Protein AF-A0A1I7FKK7-F1 (afdb_monomer_lite)

Foldseek 3Di:
DDDLFLQVVLVVCLVLLADDPPDALLRNLLSLLLNCCVVPLPPDLVVSLVVSLVSSVSGPDDPVRDDSVVCSVVSSVSNVCCNVVVDDSDTHGDQKDFDFPVLLVLLVPDDDLLLSLLLLLLQLQLCRPPVPFQKHFDDLVQSSQQSVHDDDPVVSVVSVVSCVVVVQWDFDPDPPTTMIGGDGDPVGHTDDMDRDSRHSNVVVVVVCVVVDDPPDD

Sequence (217 aa):
MIIADEKKYVEDILREGSKPSNMSVKGLIRYIARYYYEKFKDEDLNTYIRYVLDVIGMMNMSLLEYQEYRFADFTRQYCKRLRDGSFPHELREVSEISFTEEELKIINSAVYRKERKVLFALYALAKIYSPTLGWINCSETDIFKYANVHVTYKEKLQILHALYNDGLIEINHMIDKSGYRVNLVPDSPVAYVTKDLNDFGKQYLSMTSKESEPVHL

Secondary structure (DSSP, 8-state):
---SBHHHHHHHHHHHTB--TT--HHHHHHHHHHHHHHHHTTS-HHHHHHHHHHHHHTSB--TTT--HHHHHHHHHHHHHHHHTTSS--PPPB---EEEEHHHHHHHHHSSSHHHHHHHHHHHHHHHHH-TTT-EE-S-HHHHHHHTT----HHHHHHHHHHHHHTTS-EEE--TT--EEE----TTSPEEEEE---S-HHHHHHHHHTTS------

Radius of gyration: 20.51 Å; chains: 1; bounding box: 50×34×54 Å

pLDDT: mean 86.77, std 12.67, range [31.86, 97.06]

Structure (mmCIF, N/CA/C/O backbone):
data_AF-A0A1I7FKK7-F1
#
_entry.id   AF-A0A1I7FKK7-F1
#
loop_
_atom_site.group_PDB
_atom_site.id
_atom_site.type_symbol
_atom_site.label_atom_id
_atom_site.label_alt_id
_atom_site.label_comp_id
_atom_site.label_asym_id
_atom_site.label_entity_id
_atom_site.label_seq_id
_atom_site.pdbx_PDB_ins_code
_atom_site.Cartn_x
_atom_site.Cartn_y
_atom_site.Cartn_z
_atom_site.occupancy
_atom_site.B_iso_or_equiv
_atom_site.auth_seq_id
_atom_site.auth_comp_id
_atom_site.auth_asym_id
_atom_site.auth_atom_id
_atom_site.pdbx_PDB_model_num
ATOM 1 N N . MET A 1 1 ? 1.910 6.479 -0.217 1.00 63.44 1 MET A N 1
ATOM 2 C CA . MET A 1 1 ? 0.770 6.285 -1.148 1.00 63.44 1 MET A CA 1
ATOM 3 C C . MET A 1 1 ? 0.372 4.832 -1.119 1.00 63.44 1 MET A C 1
ATOM 5 O O . MET A 1 1 ? 1.186 3.978 -1.453 1.00 63.44 1 MET A O 1
ATOM 9 N N . ILE A 1 2 ? -0.860 4.585 -0.699 1.00 66.56 2 ILE A N 1
ATOM 10 C CA . ILE A 1 2 ? -1.470 3.264 -0.656 1.00 66.56 2 ILE A CA 1
ATOM 11 C C . ILE A 1 2 ? -2.354 3.111 -1.895 1.00 66.56 2 ILE A C 1
ATOM 13 O O . ILE A 1 2 ? -3.019 4.058 -2.309 1.00 66.56 2 ILE A O 1
ATOM 17 N N . ILE A 1 3 ? -2.307 1.937 -2.515 1.00 76.31 3 ILE A N 1
ATOM 18 C CA . ILE A 1 3 ? -3.071 1.603 -3.716 1.00 76.31 3 ILE A CA 1
ATOM 19 C C . ILE A 1 3 ? -3.669 0.225 -3.468 1.00 76.31 3 ILE A C 1
ATOM 21 O O . ILE A 1 3 ? -2.938 -0.750 -3.275 1.00 76.31 3 ILE A O 1
ATOM 25 N N . ALA A 1 4 ? -4.993 0.175 -3.365 1.00 76.31 4 ALA A N 1
ATOM 26 C CA . ALA A 1 4 ? -5.703 -1.065 -3.085 1.00 76.31 4 ALA A CA 1
ATOM 27 C C . ALA A 1 4 ? -5.856 -1.922 -4.351 1.00 76.31 4 ALA A C 1
ATOM 29 O O . ALA A 1 4 ? -5.575 -3.117 -4.316 1.00 76.31 4 ALA A O 1
ATOM 30 N N . ASP A 1 5 ? -6.197 -1.285 -5.470 1.00 84.00 5 ASP A N 1
ATOM 31 C CA . ASP A 1 5 ? -6.231 -1.891 -6.799 1.00 84.00 5 ASP A CA 1
ATOM 32 C C . ASP A 1 5 ? -5.102 -1.300 -7.653 1.00 84.00 5 ASP A C 1
ATOM 34 O O . ASP A 1 5 ? -5.226 -0.222 -8.240 1.00 84.00 5 ASP A O 1
ATOM 38 N N . GLU A 1 6 ? -3.948 -1.967 -7.642 1.00 87.75 6 GLU A N 1
ATOM 39 C CA . GLU A 1 6 ? -2.766 -1.538 -8.388 1.00 87.75 6 GLU A CA 1
ATOM 40 C C . GLU A 1 6 ? -2.987 -1.634 -9.899 1.00 87.75 6 GLU A C 1
ATOM 42 O O . GLU A 1 6 ? -2.439 -0.822 -10.642 1.00 87.75 6 GLU A O 1
ATOM 47 N N . LYS A 1 7 ? -3.790 -2.594 -10.366 1.00 89.12 7 LYS A N 1
ATOM 48 C CA . LYS A 1 7 ? -4.048 -2.785 -11.793 1.00 89.12 7 LYS A CA 1
ATOM 49 C C . LYS A 1 7 ? -4.928 -1.684 -12.349 1.00 89.12 7 LYS A C 1
ATOM 51 O O . LYS A 1 7 ? -4.512 -1.012 -13.290 1.00 89.12 7 LYS A O 1
ATOM 56 N N . LYS A 1 8 ? -6.075 -1.431 -11.718 1.00 88.19 8 LYS A N 1
ATOM 57 C CA . LYS A 1 8 ? -6.955 -0.324 -12.099 1.00 88.19 8 LYS A CA 1
ATOM 58 C C . LYS A 1 8 ? -6.218 1.010 -12.048 1.00 88.19 8 LYS A C 1
ATOM 60 O O . LYS A 1 8 ? -6.354 1.835 -12.943 1.00 88.19 8 LYS A O 1
ATOM 65 N N . TYR A 1 9 ? -5.377 1.196 -11.033 1.00 89.25 9 TYR A N 1
ATOM 66 C CA . TYR A 1 9 ? -4.550 2.389 -10.925 1.00 89.25 9 TYR A CA 1
ATOM 67 C C . TYR A 1 9 ? -3.595 2.562 -12.120 1.00 89.25 9 TYR A C 1
ATOM 69 O O . TYR A 1 9 ? -3.454 3.668 -12.638 1.00 89.25 9 TYR A O 1
ATOM 77 N N . VAL A 1 10 ? -2.961 1.485 -12.596 1.00 91.56 10 VAL A N 1
ATOM 78 C CA . VAL A 1 10 ? -2.129 1.533 -13.810 1.00 91.56 10 VAL A CA 1
ATOM 79 C C . VAL A 1 10 ? -2.960 1.787 -15.063 1.00 91.56 10 VAL A C 1
ATOM 81 O O . VAL A 1 10 ? -2.546 2.580 -15.906 1.00 91.56 10 VAL A O 1
ATOM 84 N N . GLU A 1 11 ? -4.127 1.160 -15.190 1.00 92.38 11 GLU A N 1
ATOM 85 C CA . GLU A 1 11 ? -5.043 1.388 -16.311 1.00 92.38 11 GLU A CA 1
ATOM 86 C C . GLU A 1 11 ? -5.489 2.852 -16.398 1.00 92.38 11 GLU A C 1
ATOM 88 O O . GLU A 1 11 ? -5.528 3.418 -17.491 1.00 92.38 11 GLU A O 1
ATOM 93 N N . ASP A 1 12 ? -5.782 3.482 -15.259 1.00 90.94 12 ASP A N 1
ATOM 94 C CA . ASP A 1 12 ? -6.144 4.896 -15.194 1.00 90.94 12 ASP A CA 1
ATOM 95 C C . ASP A 1 12 ? -4.955 5.792 -15.594 1.00 90.94 12 ASP A C 1
ATOM 97 O O . ASP A 1 12 ? -5.130 6.680 -16.426 1.00 90.94 12 ASP A O 1
ATOM 101 N N . ILE A 1 13 ? -3.727 5.500 -15.133 1.00 92.06 13 ILE A N 1
ATOM 102 C CA . ILE A 1 13 ? -2.510 6.213 -15.579 1.00 92.06 13 ILE A CA 1
ATOM 103 C C . ILE A 1 13 ? -2.321 6.105 -17.095 1.00 92.06 13 ILE A C 1
ATOM 105 O O . ILE A 1 13 ? -2.042 7.100 -17.765 1.00 92.06 13 ILE A O 1
ATOM 109 N N . LEU A 1 14 ? -2.442 4.893 -17.641 1.00 92.75 14 LEU A N 1
ATOM 110 C CA . LEU A 1 14 ? -2.280 4.639 -19.072 1.00 92.75 14 LEU A CA 1
ATOM 111 C C . LEU A 1 14 ? -3.348 5.370 -19.896 1.00 92.75 14 LEU A C 1
ATOM 113 O O . LEU A 1 14 ? -3.050 5.838 -20.993 1.00 92.75 14 LEU A O 1
ATOM 117 N N . ARG A 1 15 ? -4.570 5.494 -19.365 1.00 92.19 15 ARG A N 1
ATOM 118 C CA . ARG A 1 15 ? -5.681 6.214 -20.001 1.00 92.19 15 ARG A CA 1
ATOM 119 C C . ARG A 1 15 ? -5.490 7.727 -19.964 1.00 92.19 15 ARG A C 1
ATOM 121 O O . ARG A 1 15 ? -5.748 8.393 -20.961 1.00 92.19 15 ARG A O 1
ATOM 128 N N . GLU A 1 16 ? -5.059 8.266 -18.827 1.00 91.56 16 GLU A N 1
ATOM 129 C CA . GLU A 1 16 ? -4.754 9.692 -18.667 1.00 91.56 16 GLU A CA 1
ATOM 130 C C . GLU A 1 16 ? -3.501 10.101 -19.450 1.00 91.56 16 GLU A C 1
ATOM 132 O O . GLU A 1 16 ? -3.347 11.265 -19.819 1.00 91.56 16 GLU A O 1
ATOM 137 N N . GLY A 1 17 ? -2.592 9.151 -19.687 1.00 90.12 17 GLY A N 1
ATOM 138 C CA . GLY A 1 17 ? -1.336 9.383 -20.389 1.00 90.12 17 GLY A CA 1
ATOM 139 C C . GLY A 1 17 ? -0.398 10.325 -19.635 1.00 90.12 17 GLY A C 1
ATOM 140 O O . GLY A 1 17 ? 0.458 10.951 -20.254 1.00 90.12 17 GLY A O 1
ATOM 141 N N . SER A 1 18 ? -0.553 10.468 -18.315 1.00 88.50 18 SER A N 1
ATOM 142 C CA . SER A 1 18 ? 0.221 11.409 -17.500 1.00 88.50 18 SER A CA 1
ATOM 143 C C . SER A 1 18 ? 0.738 10.761 -16.216 1.00 88.50 18 SER A C 1
ATOM 145 O O . SER A 1 18 ? 0.108 9.867 -15.651 1.00 88.50 18 SER A O 1
ATOM 147 N N . LYS A 1 19 ? 1.912 11.197 -15.741 1.00 89.38 19 LYS A N 1
ATOM 148 C CA . LYS A 1 19 ? 2.477 10.692 -14.483 1.00 89.38 19 LYS A CA 1
ATOM 149 C C . LYS A 1 19 ? 1.745 11.323 -13.289 1.00 89.38 19 LYS A C 1
ATOM 151 O O . LYS A 1 19 ? 1.764 12.549 -13.162 1.00 89.38 19 LYS A O 1
ATOM 156 N N . PRO A 1 20 ? 1.263 10.532 -12.314 1.00 87.50 20 PRO A N 1
ATOM 157 C CA . PRO A 1 20 ? 0.709 11.071 -11.076 1.00 87.50 20 PRO A CA 1
ATOM 158 C C . PRO A 1 20 ? 1.711 11.968 -10.333 1.00 87.50 20 PRO A C 1
ATOM 160 O O . PRO A 1 20 ? 2.899 11.646 -10.205 1.00 87.50 20 PRO A O 1
ATOM 163 N N . SER A 1 21 ? 1.244 13.102 -9.808 1.00 82.56 21 SER A N 1
ATOM 164 C CA . SER A 1 21 ? 2.094 14.099 -9.131 1.00 82.56 21 SER A CA 1
ATOM 165 C C . SER A 1 21 ? 2.775 13.552 -7.872 1.00 82.56 21 SER A C 1
ATOM 167 O O . SER A 1 21 ? 3.919 13.886 -7.575 1.00 82.56 21 SER A O 1
ATOM 169 N N . ASN A 1 22 ? 2.103 12.644 -7.169 1.00 80.44 22 ASN A N 1
ATOM 170 C CA . ASN A 1 22 ? 2.575 11.981 -5.955 1.00 80.44 22 ASN A CA 1
ATOM 171 C C . ASN A 1 22 ? 3.414 10.712 -6.217 1.00 80.44 22 ASN A C 1
ATOM 173 O O . ASN A 1 22 ? 3.759 10.001 -5.270 1.00 80.44 22 ASN A O 1
ATOM 177 N N . MET A 1 23 ? 3.749 10.417 -7.478 1.00 86.69 23 MET A N 1
ATOM 178 C CA . MET A 1 23 ? 4.531 9.250 -7.877 1.00 86.69 23 MET A CA 1
ATOM 179 C C . MET A 1 23 ? 5.895 9.644 -8.458 1.00 86.69 23 MET A C 1
ATOM 181 O O . MET A 1 23 ? 6.017 10.527 -9.311 1.00 86.69 23 MET A O 1
ATOM 185 N N . SER A 1 24 ? 6.938 8.929 -8.024 1.00 90.25 24 SER A N 1
ATOM 186 C CA . SER A 1 24 ? 8.263 9.004 -8.649 1.00 90.25 24 SER A CA 1
ATOM 187 C C . SER A 1 24 ? 8.298 8.231 -9.968 1.00 90.25 24 SER A C 1
ATOM 189 O O . SER A 1 24 ? 7.647 7.196 -10.093 1.00 90.25 24 SER A O 1
ATOM 191 N N . VAL A 1 25 ? 9.145 8.652 -10.909 1.00 91.81 25 VAL A N 1
ATOM 192 C CA . VAL A 1 25 ? 9.362 7.935 -12.181 1.00 91.81 25 VAL A CA 1
ATOM 193 C C . VAL A 1 25 ? 9.777 6.478 -11.951 1.00 91.81 25 VAL A C 1
ATOM 195 O O . VAL A 1 25 ? 9.274 5.577 -12.609 1.00 91.81 25 VAL A O 1
ATOM 198 N N . LYS A 1 26 ? 10.634 6.206 -10.956 1.00 93.88 26 LYS A N 1
ATOM 199 C CA . LYS A 1 26 ? 10.989 4.824 -10.587 1.00 93.88 26 LYS A CA 1
ATOM 200 C C . LYS A 1 26 ? 9.774 4.029 -10.113 1.00 93.88 26 LYS A C 1
ATOM 202 O O . LYS A 1 26 ? 9.671 2.855 -10.433 1.00 93.88 26 LYS A O 1
ATOM 207 N N . GLY A 1 27 ? 8.874 4.644 -9.343 1.00 92.25 27 GLY A N 1
ATOM 208 C CA . GLY A 1 27 ? 7.610 4.023 -8.943 1.00 92.25 27 GLY A CA 1
ATOM 209 C C . GLY A 1 27 ? 6.745 3.682 -10.152 1.00 92.25 27 GLY A C 1
ATOM 210 O O . GLY A 1 27 ? 6.314 2.542 -10.276 1.00 92.25 27 GLY A O 1
ATOM 211 N N . LEU A 1 28 ? 6.587 4.636 -11.069 1.00 93.56 28 LEU A N 1
ATOM 212 C CA . LEU A 1 28 ? 5.842 4.455 -12.312 1.00 93.56 28 LEU A CA 1
ATOM 213 C C . LEU A 1 28 ? 6.408 3.298 -13.148 1.00 93.56 28 LEU A C 1
ATOM 215 O O . LEU A 1 28 ? 5.664 2.395 -13.514 1.00 93.56 28 LEU A O 1
ATOM 219 N N . ILE A 1 29 ? 7.729 3.259 -13.354 1.00 95.75 29 ILE A N 1
ATOM 220 C CA . ILE A 1 29 ? 8.408 2.161 -14.062 1.00 95.75 29 ILE A CA 1
ATOM 221 C C . ILE A 1 29 ? 8.084 0.808 -13.426 1.00 95.75 29 ILE A C 1
ATOM 223 O O . ILE A 1 29 ? 7.806 -0.144 -14.147 1.00 95.75 29 ILE A O 1
ATOM 227 N N . ARG A 1 30 ? 8.091 0.704 -12.089 1.00 95.56 30 ARG A N 1
ATOM 228 C CA . ARG A 1 30 ? 7.780 -0.564 -11.408 1.00 95.56 30 ARG A CA 1
ATOM 229 C C . ARG A 1 30 ? 6.367 -1.046 -11.714 1.00 95.56 30 ARG A C 1
ATOM 231 O O . ARG A 1 30 ? 6.183 -2.227 -11.987 1.00 95.56 30 ARG A O 1
ATOM 238 N N . TYR A 1 31 ? 5.393 -0.143 -11.671 1.00 95.00 31 TYR A N 1
ATOM 239 C CA . TYR A 1 31 ? 3.999 -0.468 -11.952 1.00 95.00 31 TYR A CA 1
ATOM 240 C C . TYR A 1 31 ? 3.772 -0.843 -13.419 1.00 95.00 31 TYR A C 1
ATOM 242 O O . TYR A 1 31 ? 3.161 -1.872 -13.691 1.00 95.00 31 TYR A O 1
ATOM 250 N N . ILE A 1 32 ? 4.322 -0.064 -14.354 1.00 96.06 32 ILE A N 1
ATOM 251 C CA . ILE A 1 32 ? 4.196 -0.322 -15.795 1.00 96.06 32 ILE A CA 1
ATOM 252 C C . ILE A 1 32 ? 4.893 -1.629 -16.187 1.00 96.06 32 ILE A C 1
ATOM 254 O O . ILE A 1 32 ? 4.329 -2.416 -16.943 1.00 96.06 32 ILE A O 1
ATOM 258 N N . ALA A 1 33 ? 6.078 -1.904 -15.635 1.00 97.00 33 ALA A N 1
ATOM 259 C CA . ALA A 1 33 ? 6.772 -3.171 -15.843 1.00 97.00 33 ALA A CA 1
ATOM 260 C C . ALA A 1 33 ? 5.918 -4.355 -15.353 1.00 97.00 33 ALA A C 1
ATOM 262 O O . ALA A 1 33 ? 5.600 -5.247 -16.131 1.00 97.00 33 ALA A O 1
ATOM 263 N N . ARG A 1 34 ? 5.456 -4.330 -14.095 1.00 96.94 34 ARG A N 1
ATOM 264 C CA . ARG A 1 34 ? 4.577 -5.380 -13.540 1.00 96.94 34 ARG A CA 1
ATOM 265 C C . ARG A 1 34 ? 3.318 -5.594 -14.388 1.00 96.94 34 ARG A C 1
ATOM 267 O O . ARG A 1 34 ? 3.005 -6.730 -14.720 1.00 96.94 34 ARG A O 1
ATOM 274 N N . TYR A 1 35 ? 2.659 -4.515 -14.812 1.00 96.50 35 TYR A N 1
ATOM 275 C CA . TYR A 1 35 ? 1.447 -4.578 -15.638 1.00 96.50 35 TYR A CA 1
ATOM 276 C C . TYR A 1 35 ? 1.663 -5.292 -16.977 1.00 96.50 35 TYR A C 1
ATOM 278 O O . TYR A 1 35 ? 0.836 -6.096 -17.398 1.00 96.50 35 TYR A O 1
ATOM 286 N N . TYR A 1 36 ? 2.788 -5.027 -17.642 1.00 96.38 36 TYR A N 1
ATOM 287 C CA . TYR A 1 36 ? 3.102 -5.636 -18.933 1.00 96.38 36 TYR A CA 1
ATOM 288 C C . TYR A 1 36 ? 3.877 -6.953 -18.832 1.00 96.38 36 TYR A C 1
ATOM 290 O O . TYR A 1 36 ? 4.138 -7.566 -19.865 1.00 96.38 36 TYR A O 1
ATOM 298 N N . TYR A 1 37 ? 4.212 -7.422 -17.629 1.00 96.25 37 TYR A N 1
ATOM 299 C CA . TYR A 1 37 ? 4.989 -8.646 -17.446 1.00 96.25 37 TYR A CA 1
ATOM 300 C C . TYR A 1 37 ? 4.349 -9.847 -18.152 1.00 96.25 37 TYR A C 1
ATOM 302 O O . TYR A 1 37 ? 4.998 -10.467 -18.988 1.00 96.25 37 TYR A O 1
ATOM 310 N N . GLU A 1 38 ? 3.064 -10.121 -17.897 1.00 93.56 38 GLU A N 1
ATOM 311 C CA . GLU A 1 38 ? 2.361 -11.277 -18.477 1.00 93.56 38 GLU A CA 1
ATOM 312 C C . GLU A 1 38 ? 2.351 -11.266 -20.007 1.00 93.56 38 GLU A C 1
ATOM 314 O O . GLU A 1 38 ? 2.485 -12.309 -20.640 1.00 93.56 38 GLU A O 1
ATOM 319 N N . LYS A 1 39 ? 2.252 -10.076 -20.610 1.00 94.75 39 LYS A N 1
ATOM 320 C CA . LYS A 1 39 ? 2.262 -9.905 -22.068 1.00 94.75 39 LYS A CA 1
ATOM 321 C C . LYS A 1 39 ? 3.623 -10.235 -22.687 1.00 94.75 39 LYS A C 1
ATOM 323 O O . LYS A 1 39 ? 3.674 -10.643 -23.841 1.00 94.75 39 LYS A O 1
ATOM 328 N N . PHE A 1 40 ? 4.711 -10.021 -21.951 1.00 95.25 40 PHE A N 1
ATOM 329 C CA . PHE A 1 40 ? 6.077 -10.119 -22.468 1.00 95.25 40 PHE A CA 1
ATOM 330 C C . PHE A 1 40 ? 6.920 -11.192 -21.773 1.00 95.25 40 PHE A C 1
ATOM 332 O O . PHE A 1 40 ? 8.133 -11.221 -21.979 1.00 95.25 40 PHE A O 1
ATOM 339 N N . LYS A 1 41 ? 6.345 -12.064 -20.940 1.00 92.00 41 LYS A N 1
ATOM 340 C CA . LYS A 1 41 ? 7.114 -13.079 -20.196 1.00 92.00 41 LYS A CA 1
ATOM 341 C C . LYS A 1 41 ? 7.842 -14.065 -21.117 1.00 92.00 41 LYS A C 1
ATOM 343 O O . LYS A 1 41 ? 8.985 -14.413 -20.829 1.00 92.00 41 LYS A O 1
ATOM 348 N N . ASP A 1 42 ? 7.232 -14.391 -22.257 1.00 92.94 42 ASP A N 1
ATOM 349 C CA . ASP A 1 42 ? 7.745 -15.351 -23.245 1.00 92.94 42 ASP A CA 1
ATOM 350 C C . ASP A 1 42 ? 8.589 -14.699 -24.363 1.00 92.94 42 ASP A C 1
ATOM 352 O O . ASP A 1 42 ? 9.209 -15.390 -25.167 1.00 92.94 42 ASP A O 1
ATOM 356 N N . GLU A 1 43 ? 8.643 -13.365 -24.413 1.00 94.12 43 GLU A N 1
ATOM 357 C CA . GLU A 1 43 ? 9.350 -12.595 -25.451 1.00 94.12 43 GLU A CA 1
ATOM 358 C C . GLU A 1 43 ? 10.858 -12.450 -25.163 1.00 94.12 43 GLU A C 1
ATOM 360 O O . GLU A 1 43 ? 11.360 -12.891 -24.127 1.00 94.12 43 GLU A O 1
ATOM 365 N N . ASP A 1 44 ? 11.620 -11.762 -26.019 1.00 95.62 44 ASP A N 1
ATOM 366 C CA . ASP A 1 44 ? 12.986 -11.336 -25.666 1.00 95.62 44 ASP A CA 1
ATOM 367 C C . ASP A 1 44 ? 12.985 -10.262 -24.555 1.00 95.62 44 ASP A C 1
ATOM 369 O O . ASP A 1 44 ? 12.142 -9.358 -24.525 1.00 95.62 44 ASP A O 1
ATOM 373 N N . LEU A 1 45 ? 13.963 -10.327 -23.643 1.00 95.06 45 LEU A N 1
ATOM 374 C CA . LEU A 1 45 ? 1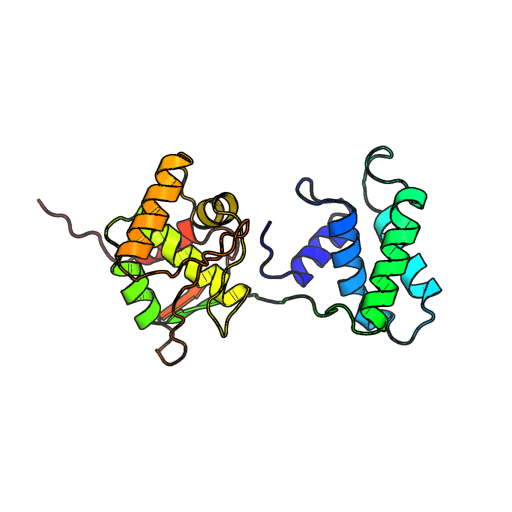4.071 -9.387 -22.522 1.00 95.06 45 LEU A CA 1
ATOM 375 C C . LEU A 1 45 ? 14.289 -7.943 -23.003 1.00 95.06 45 LEU A C 1
ATOM 377 O O . LEU A 1 45 ? 13.761 -7.016 -22.387 1.00 95.06 45 LEU A O 1
ATOM 381 N N . ASN A 1 46 ? 15.031 -7.722 -24.094 1.00 95.94 46 ASN A N 1
ATOM 382 C CA . ASN A 1 46 ? 15.238 -6.367 -24.607 1.00 95.94 46 ASN A CA 1
ATOM 383 C C . ASN A 1 46 ? 13.968 -5.807 -25.245 1.00 95.94 46 ASN A C 1
ATOM 385 O O . ASN A 1 46 ? 13.705 -4.616 -25.092 1.00 95.94 46 ASN A O 1
ATOM 389 N N . THR A 1 47 ? 13.154 -6.649 -25.891 1.00 96.44 47 THR A N 1
ATOM 390 C CA . THR A 1 47 ? 11.826 -6.252 -26.386 1.00 96.44 47 THR A CA 1
ATOM 391 C C . THR A 1 47 ? 10.945 -5.759 -25.241 1.00 96.44 47 THR A C 1
ATOM 393 O O . THR A 1 47 ? 10.367 -4.677 -25.339 1.00 96.44 47 THR A O 1
ATOM 396 N N . TYR A 1 48 ? 10.903 -6.499 -24.130 1.00 97.06 48 TYR A N 1
ATOM 397 C CA . TYR A 1 48 ? 10.161 -6.098 -22.934 1.00 97.06 48 TYR A CA 1
ATOM 398 C C . TYR A 1 48 ? 10.665 -4.766 -22.356 1.00 97.06 48 TYR A C 1
ATOM 400 O O . TYR A 1 48 ? 9.877 -3.848 -22.129 1.00 97.06 48 TYR A O 1
ATOM 408 N N . ILE A 1 49 ? 11.982 -4.627 -22.164 1.00 96.94 49 ILE A N 1
ATOM 409 C CA . ILE A 1 49 ? 12.589 -3.400 -21.623 1.00 96.94 49 ILE A CA 1
ATOM 410 C C . ILE A 1 49 ? 12.283 -2.199 -22.516 1.00 96.94 49 ILE A C 1
ATOM 412 O O . ILE A 1 49 ? 11.888 -1.152 -22.004 1.00 96.94 49 ILE A O 1
ATOM 416 N N . ARG A 1 50 ? 12.456 -2.348 -23.835 1.00 96.88 50 ARG A N 1
ATOM 417 C CA . ARG A 1 50 ? 12.186 -1.278 -24.798 1.00 96.88 50 ARG A CA 1
ATOM 418 C C . ARG A 1 50 ? 10.727 -0.855 -24.732 1.00 96.88 50 ARG A C 1
ATOM 420 O O . ARG A 1 50 ? 10.461 0.328 -24.601 1.00 96.88 50 ARG A O 1
ATOM 427 N N . TYR A 1 51 ? 9.800 -1.812 -24.705 1.00 97.06 51 TYR A N 1
ATOM 428 C CA . TYR A 1 51 ? 8.377 -1.505 -24.606 1.00 97.06 51 TYR A CA 1
ATOM 429 C C . TYR A 1 51 ? 8.034 -0.716 -23.334 1.00 97.06 51 TYR A C 1
ATOM 431 O O . TYR A 1 51 ? 7.283 0.253 -23.390 1.00 97.06 51 TYR A O 1
ATOM 439 N N . VAL A 1 52 ? 8.601 -1.093 -22.182 1.00 96.62 52 VAL A N 1
ATOM 440 C CA . VAL A 1 52 ? 8.394 -0.342 -20.933 1.00 96.62 52 VAL A CA 1
ATOM 441 C C . VAL A 1 52 ? 8.942 1.082 -21.051 1.00 96.62 52 VAL A C 1
ATOM 443 O O . VAL A 1 52 ? 8.267 2.018 -20.630 1.00 96.62 52 VAL A O 1
ATOM 446 N N . LEU A 1 53 ? 10.135 1.268 -21.625 1.00 96.00 53 LEU A N 1
ATOM 447 C CA . LEU A 1 53 ? 10.707 2.601 -21.839 1.00 96.00 53 LEU A CA 1
ATOM 448 C C . LEU A 1 53 ? 9.857 3.441 -22.797 1.00 96.00 53 LEU A C 1
ATOM 450 O O . LEU A 1 53 ? 9.564 4.584 -22.463 1.00 96.00 53 LEU A O 1
ATOM 454 N N . ASP A 1 54 ? 9.397 2.863 -23.908 1.00 9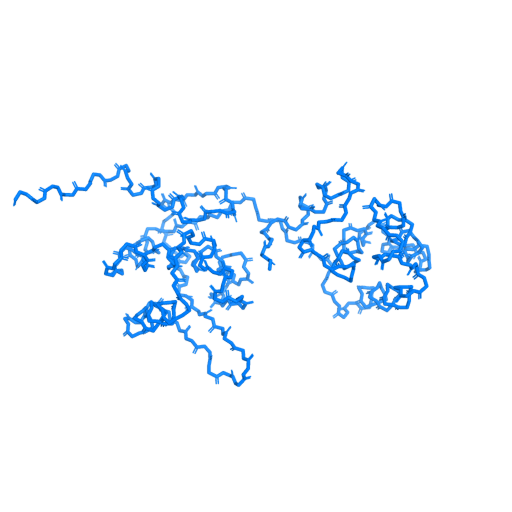5.00 54 ASP A N 1
ATOM 455 C CA . ASP A 1 54 ? 8.549 3.534 -24.897 1.00 95.00 54 ASP A CA 1
ATOM 456 C C . ASP A 1 54 ? 7.242 4.025 -24.258 1.00 95.00 54 ASP A C 1
ATOM 458 O O . ASP A 1 54 ? 6.886 5.196 -24.386 1.00 95.00 54 ASP A O 1
ATOM 462 N N . VAL A 1 55 ? 6.556 3.161 -23.497 1.00 94.50 55 VAL A N 1
ATOM 463 C CA . VAL A 1 55 ? 5.315 3.527 -22.792 1.00 94.50 55 VAL A CA 1
ATOM 464 C C . VAL A 1 55 ? 5.546 4.695 -21.837 1.00 94.50 55 VAL A C 1
ATOM 466 O O . VAL A 1 55 ? 4.739 5.619 -21.797 1.00 94.50 55 VAL A O 1
ATOM 469 N N . ILE A 1 56 ? 6.643 4.677 -21.076 1.00 93.31 56 ILE A N 1
ATOM 470 C CA . ILE A 1 56 ? 6.983 5.762 -20.148 1.00 93.31 56 ILE A CA 1
ATOM 471 C C . ILE A 1 56 ? 7.343 7.040 -20.916 1.00 93.31 56 ILE A C 1
ATOM 473 O O . ILE A 1 56 ? 6.906 8.121 -20.531 1.00 93.31 56 ILE A O 1
ATOM 477 N N . GLY A 1 57 ? 8.113 6.930 -21.999 1.00 91.06 57 GLY A N 1
ATOM 478 C CA . GLY A 1 57 ? 8.546 8.060 -22.820 1.00 91.06 57 GLY A CA 1
ATOM 479 C C . GLY A 1 57 ? 7.404 8.757 -23.560 1.00 91.06 57 GLY A C 1
ATOM 480 O O . GLY A 1 57 ? 7.507 9.945 -23.850 1.00 91.06 57 GLY A O 1
ATOM 481 N N . MET A 1 58 ? 6.302 8.048 -23.817 1.00 91.12 58 MET A N 1
ATOM 482 C CA . MET A 1 58 ? 5.082 8.608 -24.407 1.00 91.12 58 MET A CA 1
ATOM 483 C C . MET A 1 58 ? 4.176 9.323 -23.393 1.00 91.12 58 MET A C 1
ATOM 485 O O . MET A 1 58 ? 3.228 9.992 -23.804 1.00 91.12 58 MET A O 1
ATOM 489 N N . MET A 1 59 ? 4.426 9.198 -22.085 1.00 91.50 59 MET A N 1
ATOM 490 C CA . MET A 1 59 ? 3.616 9.890 -21.081 1.00 91.50 59 MET A CA 1
ATOM 491 C C . MET A 1 59 ? 3.933 11.385 -21.037 1.00 91.50 59 MET A C 1
ATOM 493 O O . MET A 1 59 ? 5.080 11.808 -21.175 1.00 91.50 59 MET A O 1
ATOM 497 N N . ASN A 1 60 ? 2.908 12.187 -20.757 1.00 86.62 60 ASN A N 1
ATOM 498 C CA . ASN A 1 60 ? 3.021 13.625 -20.567 1.00 86.62 60 ASN A CA 1
ATOM 499 C C . ASN A 1 60 ? 3.804 13.936 -19.278 1.00 86.62 60 ASN A C 1
ATOM 501 O O . ASN A 1 60 ? 3.244 13.993 -18.179 1.00 86.62 60 ASN A O 1
ATOM 505 N N . MET A 1 61 ? 5.117 14.090 -19.427 1.00 87.00 61 MET A N 1
ATOM 506 C CA . MET A 1 61 ? 6.072 14.467 -18.389 1.00 87.00 61 MET A CA 1
ATOM 507 C C . MET A 1 61 ? 7.002 15.552 -18.926 1.00 87.00 61 MET A C 1
ATOM 509 O O . MET A 1 61 ? 7.306 15.602 -20.118 1.00 87.00 61 MET A O 1
ATOM 513 N N . SER A 1 62 ? 7.504 16.414 -18.045 1.00 82.38 62 SER A N 1
ATOM 514 C CA . SER A 1 62 ? 8.513 17.394 -18.447 1.00 82.38 62 SER A CA 1
ATOM 515 C C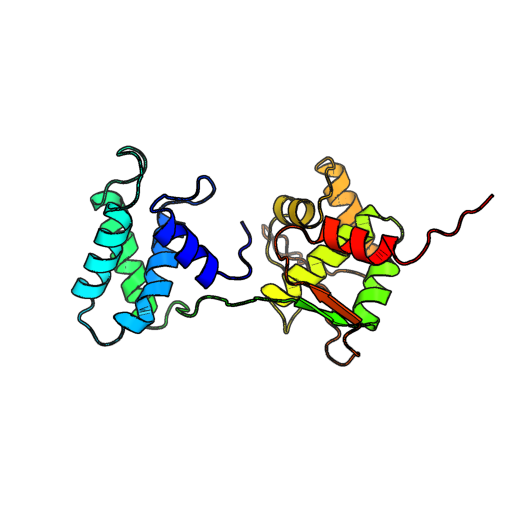 . SER A 1 62 ? 9.875 16.732 -18.713 1.00 82.38 62 SER A C 1
ATOM 517 O O . SER A 1 62 ? 10.238 15.734 -18.089 1.00 82.38 62 SER A O 1
ATOM 519 N N . LEU A 1 63 ? 10.695 17.347 -19.574 1.00 74.56 63 LEU A N 1
ATOM 520 C CA . LEU A 1 63 ? 12.084 16.917 -19.833 1.00 74.56 63 LEU A CA 1
ATOM 521 C C . LEU A 1 63 ? 12.981 16.940 -18.579 1.00 74.56 63 LEU A C 1
ATOM 523 O O . LEU A 1 63 ? 14.036 16.304 -18.545 1.00 74.56 63 LEU A O 1
ATOM 527 N N . LEU A 1 64 ? 12.599 17.708 -17.554 1.00 79.38 64 LEU A N 1
ATOM 528 C CA . LEU A 1 64 ? 13.280 17.719 -16.258 1.00 79.38 64 LEU A CA 1
ATOM 529 C C . LEU A 1 64 ? 12.919 16.486 -15.422 1.00 79.38 64 LEU A C 1
ATOM 531 O O . LEU A 1 64 ? 13.759 15.986 -14.673 1.00 79.38 64 LEU A O 1
ATOM 535 N N . GLU A 1 65 ? 11.690 15.992 -15.556 1.00 82.00 65 GLU A N 1
ATOM 536 C CA . GLU A 1 65 ? 11.201 14.816 -14.840 1.00 82.00 65 GLU A CA 1
ATOM 537 C C . GLU A 1 65 ? 11.678 13.512 -15.476 1.00 82.00 65 GLU A C 1
ATOM 539 O O . GLU A 1 65 ? 12.072 12.595 -14.750 1.00 82.00 65 GLU A O 1
ATOM 544 N N . TYR A 1 66 ? 11.670 13.422 -16.810 1.00 89.31 66 TYR A N 1
ATOM 545 C CA . TYR A 1 66 ? 12.023 12.199 -17.522 1.00 89.31 66 TYR A CA 1
ATOM 546 C C . TYR A 1 66 ? 13.092 12.417 -18.591 1.00 89.31 66 TYR A C 1
ATOM 548 O O . TYR A 1 66 ? 12.958 13.231 -19.499 1.00 89.31 66 TYR A O 1
ATOM 556 N N . GLN A 1 67 ? 14.156 11.624 -18.479 1.00 89.19 67 GLN A N 1
ATOM 557 C CA . GLN A 1 67 ? 15.202 11.475 -19.483 1.00 89.19 67 GLN A CA 1
ATOM 558 C C . GLN A 1 67 ? 15.541 9.990 -19.530 1.00 89.19 67 GLN A C 1
ATOM 560 O O . GLN A 1 67 ? 16.027 9.448 -18.534 1.00 89.19 67 GLN A O 1
ATOM 565 N N . GLU A 1 68 ? 15.263 9.331 -20.655 1.00 90.38 68 GLU A N 1
ATOM 566 C CA . GLU A 1 68 ? 15.336 7.870 -20.780 1.00 90.38 68 GLU A CA 1
ATOM 567 C C . GLU A 1 68 ? 16.668 7.308 -20.271 1.00 90.38 68 GLU A C 1
ATOM 569 O O . GLU A 1 68 ? 16.681 6.403 -19.435 1.00 90.38 68 GLU A O 1
ATOM 574 N N . TYR A 1 69 ? 17.790 7.919 -20.668 1.00 90.38 69 TYR A N 1
ATOM 575 C CA . TYR A 1 69 ? 19.132 7.477 -20.281 1.00 90.38 69 TYR A CA 1
ATOM 576 C C . TYR A 1 69 ? 19.336 7.392 -18.756 1.00 90.38 69 TYR A C 1
ATOM 578 O O . TYR A 1 69 ? 20.091 6.544 -18.287 1.00 90.38 69 TYR A O 1
ATOM 586 N N . ARG A 1 70 ? 18.651 8.228 -17.958 1.00 91.88 70 ARG A N 1
ATOM 587 C CA . ARG A 1 70 ? 18.744 8.201 -16.485 1.00 91.88 70 ARG A CA 1
ATOM 588 C C . ARG A 1 70 ? 18.037 6.997 -15.872 1.00 91.88 70 ARG A C 1
ATOM 590 O O . ARG A 1 70 ? 18.353 6.601 -14.750 1.00 91.88 70 ARG A O 1
ATOM 597 N N . PHE A 1 71 ? 17.047 6.452 -16.572 1.00 94.31 71 PHE A N 1
ATOM 598 C CA . PHE A 1 71 ? 16.170 5.397 -16.073 1.00 94.31 71 PHE A CA 1
ATOM 599 C C . PHE A 1 71 ? 16.315 4.075 -16.832 1.00 94.31 71 PHE A C 1
ATOM 601 O O . PHE A 1 71 ? 15.792 3.064 -16.361 1.00 94.31 71 PHE A O 1
ATOM 608 N N . ALA A 1 72 ? 17.049 4.047 -17.945 1.00 94.06 72 ALA A N 1
ATOM 609 C CA . ALA A 1 72 ? 17.282 2.859 -18.762 1.00 94.06 72 ALA A CA 1
ATOM 610 C C . ALA A 1 72 ? 17.879 1.702 -17.945 1.00 94.06 72 ALA A C 1
ATOM 612 O O . ALA A 1 72 ? 17.313 0.609 -17.914 1.00 94.06 72 ALA A O 1
ATOM 613 N N . ASP A 1 73 ? 18.958 1.952 -17.195 1.00 95.88 73 ASP A N 1
ATOM 614 C CA . ASP A 1 73 ? 19.602 0.914 -16.379 1.00 95.88 73 ASP A CA 1
ATOM 615 C C . ASP A 1 73 ? 18.714 0.426 -15.234 1.00 95.88 73 ASP A C 1
ATOM 617 O O . ASP A 1 73 ? 18.676 -0.771 -14.940 1.00 95.88 73 ASP A O 1
ATOM 621 N N . PHE A 1 74 ? 17.963 1.334 -14.604 1.00 96.56 74 PHE A N 1
ATOM 622 C CA . PHE A 1 74 ? 16.998 0.963 -13.571 1.00 96.56 74 PHE A CA 1
ATOM 623 C C . PHE A 1 74 ? 15.892 0.071 -14.148 1.00 96.56 74 PHE A C 1
ATOM 625 O O . PHE A 1 74 ? 15.571 -0.963 -13.564 1.00 96.56 74 PHE A O 1
ATOM 632 N N . THR A 1 75 ? 15.348 0.442 -15.309 1.00 96.75 75 THR A N 1
ATOM 633 C CA . THR A 1 75 ? 14.294 -0.308 -16.005 1.00 96.75 75 THR A CA 1
ATOM 634 C C . THR A 1 75 ? 14.791 -1.691 -16.405 1.00 96.75 75 THR A C 1
ATOM 636 O O . THR A 1 75 ? 14.138 -2.684 -16.092 1.00 96.75 75 THR A O 1
ATOM 639 N N . ARG A 1 76 ? 15.992 -1.778 -16.994 1.00 96.94 76 ARG A N 1
ATOM 640 C CA . ARG A 1 76 ? 16.650 -3.045 -17.346 1.00 96.94 76 ARG A CA 1
ATOM 641 C C . ARG A 1 76 ? 16.805 -3.957 -16.134 1.00 96.94 76 ARG A C 1
ATOM 643 O O . ARG A 1 76 ? 16.402 -5.117 -16.185 1.00 96.94 76 ARG A O 1
ATOM 650 N N . GLN A 1 77 ? 17.373 -3.441 -15.043 1.00 96.94 77 GLN A N 1
ATOM 651 C CA . GLN A 1 77 ? 17.577 -4.222 -13.822 1.00 96.94 77 GLN A CA 1
ATOM 652 C C . GLN A 1 77 ? 16.252 -4.687 -13.217 1.00 96.94 77 GLN A C 1
ATOM 654 O O . GLN A 1 77 ? 16.146 -5.834 -12.792 1.00 96.94 77 GLN A O 1
ATOM 659 N N . TYR A 1 78 ? 15.236 -3.823 -13.193 1.00 97.06 78 TYR A N 1
ATOM 660 C CA . TYR A 1 78 ? 13.936 -4.174 -12.635 1.00 97.06 78 TYR A CA 1
ATOM 661 C C . TYR A 1 78 ? 13.221 -5.242 -13.473 1.00 97.06 78 TYR A C 1
ATOM 663 O O . TYR A 1 78 ? 12.783 -6.247 -12.922 1.00 97.06 78 TYR A O 1
ATOM 671 N N . CYS A 1 79 ? 13.185 -5.087 -14.801 1.00 96.81 79 CYS A N 1
ATOM 672 C CA . CYS A 1 79 ? 12.593 -6.069 -15.716 1.00 96.81 79 CYS A CA 1
ATOM 673 C C . CYS A 1 79 ? 13.293 -7.432 -15.629 1.00 96.81 79 CYS A C 1
ATOM 675 O O . CYS A 1 79 ? 12.627 -8.464 -15.596 1.00 96.81 79 CYS A O 1
ATOM 677 N N . LYS A 1 80 ? 14.631 -7.441 -15.526 1.00 96.50 80 LYS A N 1
ATOM 678 C CA . LYS A 1 80 ? 15.406 -8.670 -15.306 1.00 96.50 80 LYS A CA 1
ATOM 679 C C . LYS A 1 80 ? 15.001 -9.365 -14.002 1.00 96.50 80 LYS A C 1
ATOM 681 O O . LYS A 1 80 ? 14.760 -10.565 -14.016 1.00 96.50 80 LYS A O 1
ATOM 686 N N . ARG A 1 81 ? 14.857 -8.599 -12.915 1.00 96.44 81 ARG A N 1
ATOM 687 C CA . ARG A 1 81 ? 14.459 -9.116 -11.596 1.00 96.44 81 ARG A CA 1
ATOM 688 C C . ARG A 1 81 ? 13.009 -9.601 -11.517 1.00 96.44 81 ARG A C 1
ATOM 690 O O . ARG A 1 81 ? 12.683 -10.407 -10.657 1.00 96.44 81 ARG A O 1
ATOM 697 N N . LEU A 1 82 ? 12.128 -9.107 -12.386 1.00 95.38 82 LEU A N 1
ATOM 698 C CA . LEU A 1 82 ? 10.790 -9.684 -12.550 1.00 95.38 82 LEU A CA 1
ATOM 699 C C . LEU A 1 82 ? 10.866 -11.041 -13.266 1.00 95.38 82 LEU A C 1
ATOM 701 O O . LEU A 1 82 ? 10.174 -11.978 -12.888 1.00 95.38 82 LEU A O 1
ATOM 705 N N . ARG A 1 83 ? 11.727 -11.172 -14.284 1.00 92.19 83 ARG A N 1
ATOM 706 C CA . ARG A 1 83 ? 11.901 -12.425 -15.041 1.00 92.19 83 ARG A CA 1
ATOM 707 C C . ARG A 1 83 ? 12.564 -13.541 -14.251 1.00 92.19 83 ARG A C 1
ATOM 709 O O . ARG A 1 83 ? 12.167 -14.688 -14.394 1.00 92.19 83 ARG A O 1
ATOM 716 N N . ASP A 1 84 ? 13.574 -13.215 -13.455 1.00 93.62 84 ASP A N 1
ATOM 717 C CA . ASP A 1 84 ? 14.283 -14.206 -12.640 1.00 93.62 84 ASP A CA 1
ATOM 718 C C . ASP A 1 84 ? 13.528 -14.592 -11.351 1.00 93.62 84 ASP A C 1
ATOM 720 O O . ASP A 1 84 ? 14.018 -15.412 -10.577 1.00 93.62 84 ASP A O 1
ATOM 724 N N . GLY A 1 85 ? 12.341 -14.017 -11.120 1.00 91.00 85 GLY A N 1
ATOM 725 C CA . GLY A 1 85 ? 11.509 -14.289 -9.948 1.00 91.00 85 GLY A CA 1
ATOM 726 C C . GLY A 1 85 ? 11.974 -13.593 -8.665 1.00 91.00 85 GLY A C 1
ATOM 727 O O . GLY A 1 85 ? 11.383 -13.808 -7.609 1.00 91.00 85 GLY A O 1
ATOM 728 N N . SER A 1 86 ? 12.997 -12.732 -8.718 1.00 92.38 86 SER A N 1
ATOM 729 C CA . SER A 1 86 ? 13.462 -11.969 -7.548 1.00 92.38 86 SER A CA 1
ATOM 730 C C . SER A 1 86 ? 12.447 -10.937 -7.057 1.00 92.38 86 SER A C 1
ATOM 732 O O . SER A 1 86 ? 12.568 -10.448 -5.931 1.00 92.38 86 SER A O 1
ATOM 734 N N . PHE A 1 87 ? 11.506 -10.531 -7.911 1.00 90.62 87 PHE A N 1
ATOM 735 C CA . PHE A 1 87 ? 10.435 -9.600 -7.584 1.00 90.62 87 PHE A CA 1
ATOM 736 C C . PHE A 1 87 ? 9.064 -10.162 -7.963 1.00 90.62 87 PHE A C 1
ATOM 738 O O . PHE A 1 87 ? 8.940 -10.772 -9.025 1.00 90.62 87 PHE A O 1
ATOM 745 N N . PRO A 1 88 ? 8.026 -9.898 -7.144 1.00 89.44 88 PRO A N 1
ATOM 746 C CA . PRO A 1 88 ? 6.659 -10.243 -7.504 1.00 89.44 88 PRO A CA 1
ATOM 747 C C . PRO A 1 88 ? 6.214 -9.409 -8.707 1.00 89.44 88 PRO A C 1
ATOM 749 O O . PRO A 1 88 ? 6.511 -8.210 -8.799 1.00 89.44 88 PRO A O 1
ATOM 752 N N . HIS A 1 89 ? 5.495 -10.051 -9.619 1.00 89.81 89 HIS A N 1
ATOM 753 C CA . HIS A 1 89 ? 4.992 -9.431 -10.843 1.00 89.81 89 HIS A CA 1
ATOM 754 C C . HIS A 1 89 ? 3.494 -9.135 -10.746 1.00 89.81 89 HIS A C 1
AT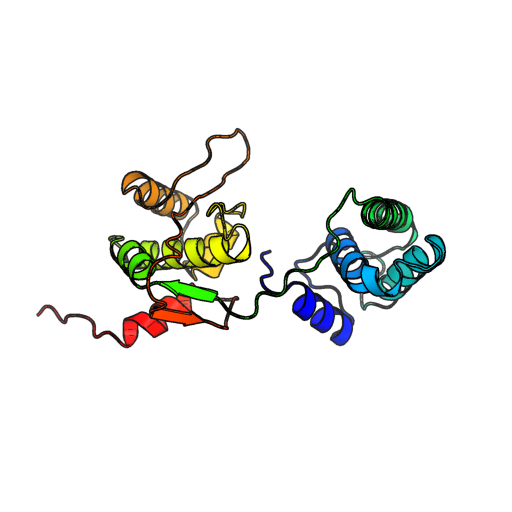OM 756 O O . HIS A 1 89 ? 3.031 -8.168 -11.345 1.00 89.81 89 HIS A O 1
ATOM 762 N N . GLU A 1 90 ? 2.762 -9.895 -9.933 1.00 89.81 90 GLU A N 1
ATOM 763 C CA . GLU A 1 90 ? 1.321 -9.788 -9.754 1.00 89.81 90 GLU A CA 1
ATOM 764 C C . GLU A 1 90 ? 0.957 -8.418 -9.194 1.00 89.81 90 GLU A C 1
ATOM 766 O O . GLU A 1 90 ? 1.476 -8.008 -8.154 1.00 89.81 90 GLU A O 1
ATOM 771 N N . LEU A 1 91 ? 0.069 -7.701 -9.878 1.00 88.69 91 LEU A N 1
ATOM 772 C CA . LEU A 1 91 ? -0.542 -6.484 -9.357 1.00 88.69 91 LEU A CA 1
ATOM 773 C C . LEU A 1 91 ? -1.701 -6.860 -8.442 1.00 88.69 91 LEU A C 1
ATOM 775 O O . LEU A 1 91 ? -2.478 -7.763 -8.742 1.00 88.69 91 LEU A O 1
ATOM 779 N N . ARG A 1 92 ? -1.824 -6.160 -7.319 1.00 87.19 92 ARG A N 1
ATOM 780 C CA . ARG A 1 92 ? -2.946 -6.357 -6.410 1.00 87.19 92 ARG A CA 1
ATOM 781 C C . ARG A 1 92 ? -4.243 -5.862 -7.049 1.00 87.19 92 ARG A C 1
ATOM 783 O O . ARG A 1 92 ? -4.298 -4.730 -7.518 1.00 87.19 92 ARG A O 1
ATOM 790 N N . GLU A 1 93 ? -5.290 -6.675 -6.961 1.00 85.50 93 GLU A N 1
ATOM 791 C CA . GLU A 1 93 ? -6.648 -6.363 -7.421 1.00 85.50 93 GLU A CA 1
ATOM 792 C C . GLU A 1 93 ? -7.619 -6.492 -6.233 1.00 85.50 93 GLU A C 1
ATOM 794 O O . GLU A 1 93 ? -8.276 -7.516 -6.059 1.00 85.50 93 GLU A O 1
ATOM 799 N N . VAL A 1 94 ? -7.672 -5.482 -5.356 1.00 84.06 94 VAL A N 1
ATOM 800 C CA . VAL A 1 94 ? -8.684 -5.418 -4.284 1.00 84.06 94 VAL A CA 1
ATOM 801 C C . VAL A 1 94 ? -9.763 -4.431 -4.702 1.00 84.06 94 VAL A C 1
ATOM 803 O O . VAL A 1 94 ? -9.530 -3.225 -4.715 1.00 84.06 94 VAL A O 1
ATOM 806 N N . SER A 1 95 ? -10.941 -4.950 -5.040 1.00 82.81 95 SER A N 1
ATOM 807 C CA . SER A 1 95 ? -12.107 -4.157 -5.449 1.00 82.81 95 SER A CA 1
ATOM 808 C C . SER A 1 95 ? -13.066 -3.861 -4.295 1.00 82.81 95 SER A C 1
ATOM 810 O O . SER A 1 95 ? -13.807 -2.878 -4.344 1.00 82.81 95 SER A O 1
ATOM 812 N N . GLU A 1 96 ? -13.040 -4.685 -3.248 1.00 86.88 96 GLU A N 1
ATOM 813 C CA . GLU A 1 96 ? -13.851 -4.514 -2.050 1.00 86.88 96 GLU A CA 1
ATOM 814 C C . GLU A 1 96 ? -13.170 -5.087 -0.806 1.00 86.88 96 GLU A C 1
ATOM 816 O O . GLU A 1 96 ? -12.305 -5.960 -0.887 1.00 86.88 96 GLU A O 1
ATOM 821 N N . ILE A 1 97 ? -13.569 -4.574 0.356 1.00 89.50 97 ILE A N 1
ATOM 822 C CA . ILE A 1 97 ? -13.142 -5.057 1.669 1.00 89.50 97 ILE A CA 1
ATOM 823 C C . ILE A 1 97 ? -14.386 -5.362 2.488 1.00 89.50 97 ILE A C 1
ATOM 825 O O . ILE A 1 97 ? -15.271 -4.514 2.621 1.00 89.50 97 ILE A O 1
ATOM 829 N N . SER A 1 98 ? -14.423 -6.555 3.069 1.00 90.38 98 SER A N 1
ATOM 830 C CA . SER A 1 98 ? -15.428 -6.960 4.042 1.00 90.38 98 SER A CA 1
ATOM 831 C C . SER A 1 98 ? -14.914 -6.786 5.470 1.00 90.38 98 SER A C 1
ATOM 833 O O . SER A 1 98 ? -13.734 -6.996 5.752 1.00 90.38 98 SER A O 1
ATOM 835 N N . PHE A 1 99 ? -15.810 -6.431 6.382 1.00 91.88 99 PHE A N 1
ATOM 836 C CA . PHE A 1 99 ? -15.593 -6.374 7.822 1.00 91.88 99 PHE A CA 1
ATOM 837 C C . PHE A 1 99 ? -16.565 -7.328 8.496 1.00 91.88 99 PHE A C 1
ATOM 839 O O . PHE A 1 99 ? -17.751 -7.356 8.148 1.00 91.88 99 PHE A O 1
ATOM 846 N N . THR A 1 100 ? -16.062 -8.108 9.441 1.00 93.12 100 THR A N 1
ATOM 847 C CA . THR A 1 100 ? -16.879 -9.045 10.208 1.00 93.12 100 THR A CA 1
ATOM 848 C C . THR A 1 100 ? -17.544 -8.357 11.394 1.00 93.12 100 THR A C 1
ATOM 850 O O . THR A 1 100 ? -17.129 -7.276 11.816 1.00 93.12 100 THR A O 1
ATOM 853 N N . GLU A 1 101 ? -18.598 -8.965 11.937 1.00 92.19 101 GLU A N 1
ATOM 854 C CA . GLU A 1 101 ? -19.275 -8.450 13.131 1.00 92.19 101 GLU A CA 1
ATOM 855 C C . GLU A 1 101 ? -18.298 -8.264 14.294 1.00 92.19 101 GLU A C 1
ATOM 857 O O . GLU A 1 101 ? -18.339 -7.245 14.981 1.00 92.19 101 GLU A O 1
ATOM 862 N N . GLU A 1 102 ? -17.398 -9.227 14.503 1.00 92.62 102 GLU A N 1
ATOM 863 C CA . GLU A 1 102 ? -16.435 -9.171 15.600 1.00 92.62 102 GLU A CA 1
ATOM 864 C C . GLU A 1 102 ? -15.393 -8.066 15.395 1.00 92.62 102 GLU A C 1
ATOM 866 O O . GLU A 1 102 ? -15.088 -7.320 16.323 1.00 92.62 102 GLU A O 1
ATOM 871 N N . GLU A 1 103 ? -14.917 -7.874 14.162 1.00 93.44 103 GLU A N 1
ATOM 872 C CA . GLU A 1 103 ? -14.029 -6.757 13.828 1.00 93.44 103 GLU A CA 1
ATOM 873 C C . GLU A 1 103 ? -14.708 -5.408 14.084 1.00 93.44 103 GLU A C 1
ATOM 875 O O . GLU A 1 103 ? -14.102 -4.515 14.675 1.00 93.44 103 GLU A O 1
ATOM 880 N N . LEU A 1 104 ? -15.980 -5.254 13.697 1.00 92.81 104 LEU A N 1
ATOM 881 C CA . LEU A 1 104 ? -16.728 -4.024 13.959 1.00 92.81 104 LEU A CA 1
ATOM 882 C C . LEU A 1 104 ? -16.950 -3.788 15.456 1.00 92.81 104 LEU A C 1
ATOM 884 O O . LEU A 1 104 ? -16.867 -2.641 15.896 1.00 92.81 104 LEU A O 1
ATOM 888 N N . LYS A 1 105 ? -17.178 -4.836 16.258 1.00 92.88 105 LYS A N 1
ATOM 889 C CA . LYS A 1 105 ? -17.256 -4.709 17.724 1.00 92.88 105 LYS A CA 1
ATOM 890 C C . LYS A 1 105 ? -15.939 -4.217 18.318 1.00 92.88 105 LYS A C 1
ATOM 892 O O . LYS A 1 105 ? -15.967 -3.284 19.115 1.00 92.88 105 LYS A O 1
ATOM 897 N N . ILE A 1 106 ? -14.806 -4.788 17.900 1.00 93.94 106 ILE A N 1
ATOM 898 C CA . ILE A 1 106 ? -13.468 -4.353 18.340 1.00 93.94 106 ILE A CA 1
ATOM 899 C C . ILE A 1 106 ? -13.211 -2.902 17.911 1.00 93.94 106 ILE A C 1
ATOM 901 O O . ILE A 1 106 ? -12.713 -2.088 18.683 1.00 93.94 106 ILE A O 1
ATOM 905 N N . ILE A 1 107 ? -13.589 -2.535 16.686 1.00 93.81 107 ILE A N 1
ATOM 906 C CA . ILE A 1 107 ? -13.451 -1.156 16.207 1.00 93.81 107 ILE A CA 1
ATOM 907 C C . ILE A 1 107 ? -14.291 -0.199 17.061 1.00 93.81 107 ILE A C 1
ATOM 909 O O . ILE A 1 107 ? -13.820 0.876 17.433 1.00 93.81 107 ILE A O 1
ATOM 913 N N . ASN A 1 108 ? -15.519 -0.593 17.395 1.00 92.75 108 ASN A N 1
ATOM 914 C CA . ASN A 1 108 ? -16.454 0.213 18.172 1.00 92.75 108 ASN A CA 1
ATOM 915 C C . ASN A 1 108 ? -16.143 0.256 19.674 1.00 92.75 108 ASN A C 1
ATOM 917 O O . ASN A 1 108 ? -16.649 1.153 20.352 1.00 92.75 108 ASN A O 1
ATOM 921 N N . SER A 1 109 ? -15.306 -0.650 20.191 1.00 92.75 109 SER A N 1
ATOM 922 C CA . SER A 1 109 ? -14.882 -0.635 21.594 1.00 92.75 109 SER A CA 1
ATOM 923 C C . SER A 1 109 ? -13.883 0.479 21.904 1.00 92.75 109 SER A C 1
ATOM 925 O O . SER A 1 109 ? -13.733 0.834 23.071 1.00 92.75 109 SER A O 1
ATOM 927 N N . ALA A 1 110 ? -13.228 1.064 20.892 1.00 92.38 110 ALA A N 1
ATOM 928 C CA . ALA A 1 110 ? -12.371 2.228 21.100 1.00 92.38 110 ALA A CA 1
ATOM 929 C C . ALA A 1 110 ? -13.182 3.420 21.642 1.00 92.38 110 ALA A C 1
ATOM 931 O O . ALA A 1 110 ? -14.330 3.662 21.245 1.00 92.38 110 ALA A O 1
ATOM 932 N N . VAL A 1 111 ? -12.580 4.185 22.552 1.00 89.56 111 VAL A N 1
ATOM 933 C CA . VAL A 1 111 ? -13.293 5.181 23.362 1.00 89.56 111 VAL A CA 1
ATOM 934 C C . VAL A 1 111 ? -13.763 6.344 22.500 1.00 89.56 111 VAL A C 1
ATOM 936 O O . VAL A 1 111 ? -14.947 6.694 22.498 1.00 89.56 111 VAL A O 1
ATOM 939 N N . TYR A 1 112 ? -12.849 6.936 21.731 1.00 90.88 112 TYR A N 1
ATOM 940 C CA . TYR A 1 112 ? -13.136 8.168 21.010 1.00 90.88 112 TYR A CA 1
ATOM 941 C C . TYR A 1 112 ? -13.454 7.924 19.537 1.00 90.88 112 TYR A C 1
ATOM 943 O O . TYR A 1 112 ? -12.842 7.113 18.848 1.00 90.88 112 TYR A O 1
ATOM 951 N N . ARG A 1 113 ? -14.354 8.741 18.979 1.00 89.38 113 ARG A N 1
ATOM 952 C CA . ARG A 1 113 ? -14.734 8.677 17.555 1.00 89.38 113 ARG A CA 1
ATOM 953 C C . ARG A 1 113 ? -13.529 8.733 16.605 1.00 89.38 113 ARG A C 1
ATOM 955 O O . ARG A 1 113 ? -13.538 8.069 15.574 1.00 89.38 113 ARG A O 1
ATOM 962 N N . LYS A 1 114 ? -12.500 9.527 16.928 1.00 92.50 114 LYS A N 1
ATOM 963 C CA . LYS A 1 114 ? -11.271 9.616 16.117 1.00 92.50 114 LYS A CA 1
ATOM 964 C C . LYS A 1 114 ? -10.478 8.305 16.140 1.00 92.50 114 LYS A C 1
ATOM 966 O O . LYS A 1 114 ? -9.987 7.903 15.092 1.00 92.50 114 LYS A O 1
ATOM 971 N N . GLU A 1 115 ? -10.401 7.636 17.287 1.00 94.00 115 GLU A N 1
ATOM 972 C CA . GLU A 1 115 ? -9.746 6.330 17.434 1.00 94.00 115 GLU A CA 1
ATOM 973 C C . GLU A 1 115 ? -10.473 5.260 16.630 1.00 94.00 115 GLU A C 1
ATOM 975 O O . GLU A 1 115 ? -9.829 4.574 15.848 1.00 94.00 115 GLU A O 1
ATOM 980 N N . ARG A 1 116 ? -11.810 5.197 16.713 1.00 94.69 116 ARG A N 1
ATOM 981 C CA . ARG A 1 116 ? -12.614 4.254 15.915 1.00 94.69 116 ARG A CA 1
ATOM 982 C C . ARG A 1 116 ? -12.363 4.409 14.416 1.00 94.69 116 ARG A C 1
ATOM 984 O O . ARG A 1 116 ? -12.151 3.424 13.721 1.00 94.69 116 ARG A O 1
ATOM 991 N N . LYS A 1 117 ? -12.304 5.651 13.913 1.00 94.19 117 LYS A N 1
ATOM 992 C CA . LYS A 1 117 ? -11.971 5.930 12.502 1.00 94.19 117 LYS A CA 1
ATOM 993 C C . LYS A 1 117 ? -10.566 5.456 12.127 1.00 94.19 117 LYS A C 1
ATOM 995 O O . LYS A 1 117 ? -10.378 4.915 11.040 1.00 94.19 117 LYS A O 1
ATOM 1000 N N . VAL A 1 118 ? -9.581 5.690 12.997 1.00 94.69 118 VAL A N 1
ATOM 1001 C CA . VAL A 1 118 ? -8.196 5.245 12.779 1.00 94.69 118 VAL A CA 1
ATOM 1002 C C . VAL A 1 118 ? -8.115 3.723 12.799 1.00 94.69 118 VAL A C 1
ATOM 1004 O O . VAL A 1 118 ? -7.525 3.143 11.894 1.00 94.69 118 VAL A O 1
ATOM 1007 N N . LEU A 1 119 ? -8.764 3.074 13.764 1.00 94.81 119 LEU A N 1
ATOM 1008 C CA . LEU A 1 119 ? -8.799 1.624 13.892 1.00 94.81 119 LEU A CA 1
ATOM 1009 C C . LEU A 1 119 ? -9.498 0.981 12.690 1.00 94.81 119 LEU A C 1
ATOM 1011 O O . LEU A 1 119 ? -8.941 0.077 12.078 1.00 94.81 119 LEU A O 1
ATOM 1015 N N . PHE A 1 120 ? -10.639 1.521 12.255 1.00 94.56 120 PHE A N 1
ATOM 1016 C CA . PHE A 1 120 ? -11.324 1.083 11.037 1.00 94.56 120 PHE A CA 1
ATOM 1017 C C . PHE A 1 120 ? -10.410 1.155 9.801 1.00 94.56 120 PHE A C 1
ATOM 1019 O O . PHE A 1 120 ? -10.324 0.199 9.029 1.00 94.56 120 PHE A O 1
ATOM 1026 N N . ALA A 1 121 ? -9.665 2.255 9.638 1.00 93.62 121 ALA A N 1
ATOM 1027 C CA . ALA A 1 121 ? -8.691 2.382 8.558 1.00 93.62 121 ALA A CA 1
ATOM 1028 C C . ALA A 1 121 ? -7.537 1.372 8.688 1.00 93.62 121 ALA A C 1
ATOM 1030 O O . ALA A 1 121 ? -7.128 0.802 7.682 1.00 93.62 121 ALA A O 1
ATOM 1031 N N . LEU A 1 122 ? -7.029 1.108 9.897 1.00 93.75 122 LEU A N 1
ATOM 1032 C CA . LEU A 1 122 ? -5.994 0.093 10.119 1.00 93.75 122 LEU A CA 1
ATOM 1033 C C . LEU A 1 122 ? -6.484 -1.304 9.711 1.00 93.75 122 LEU A C 1
ATOM 1035 O O . LEU A 1 122 ? -5.783 -1.985 8.969 1.00 93.75 122 LEU A O 1
ATOM 1039 N N . TYR A 1 123 ? -7.702 -1.701 10.090 1.00 93.94 123 TYR A N 1
ATOM 1040 C CA . TYR A 1 123 ? -8.299 -2.970 9.649 1.00 93.94 123 TYR A CA 1
ATOM 1041 C C . TYR A 1 123 ? -8.428 -3.057 8.127 1.00 93.94 123 TYR A C 1
ATOM 1043 O O . TYR A 1 123 ? -8.021 -4.057 7.534 1.00 93.94 123 TYR A O 1
ATOM 1051 N N . ALA A 1 124 ? -8.911 -1.996 7.475 1.00 91.75 124 ALA A N 1
ATOM 1052 C CA . ALA A 1 124 ? -8.988 -1.948 6.017 1.00 91.75 124 ALA A CA 1
ATOM 1053 C C . ALA A 1 124 ? -7.606 -2.147 5.368 1.00 91.75 124 ALA A C 1
ATOM 1055 O O . ALA A 1 124 ? -7.428 -2.972 4.471 1.00 91.75 124 ALA A O 1
ATOM 1056 N N . LEU A 1 125 ? -6.598 -1.418 5.856 1.00 90.75 125 LEU A N 1
ATOM 1057 C CA . LEU A 1 125 ? -5.230 -1.493 5.349 1.00 90.75 125 LEU A CA 1
ATOM 1058 C C . LEU A 1 125 ? -4.603 -2.867 5.600 1.00 90.75 125 LEU A C 1
ATOM 1060 O O . LEU A 1 125 ? -3.952 -3.408 4.709 1.00 90.75 125 LEU A O 1
ATOM 1064 N N . ALA A 1 126 ? -4.834 -3.468 6.763 1.00 91.25 126 ALA A N 1
ATOM 1065 C CA . ALA A 1 126 ? -4.382 -4.820 7.056 1.00 91.25 126 ALA A CA 1
ATOM 1066 C C . ALA A 1 126 ? -4.978 -5.836 6.078 1.00 91.25 126 ALA A C 1
ATOM 1068 O O . ALA A 1 126 ? -4.236 -6.641 5.524 1.00 91.25 126 ALA A O 1
ATOM 1069 N N . LYS A 1 127 ? -6.277 -5.752 5.773 1.00 89.69 127 LYS A N 1
ATOM 1070 C CA . LYS A 1 127 ? -6.917 -6.634 4.782 1.00 89.69 127 LYS A CA 1
ATOM 1071 C C . LYS A 1 127 ? -6.384 -6.430 3.363 1.00 89.69 127 LYS A C 1
ATOM 1073 O O . LYS A 1 127 ? -6.284 -7.392 2.610 1.00 89.69 127 LYS A O 1
ATOM 1078 N N . ILE A 1 128 ? -5.978 -5.210 3.009 1.00 86.81 128 ILE A N 1
ATOM 1079 C CA . ILE A 1 128 ? -5.348 -4.924 1.712 1.00 86.81 128 ILE A CA 1
ATOM 1080 C C . ILE A 1 128 ? -3.923 -5.499 1.633 1.00 86.81 128 ILE A C 1
ATOM 1082 O O . ILE A 1 128 ? -3.530 -6.053 0.606 1.00 86.81 128 ILE A O 1
ATOM 1086 N N . TYR A 1 129 ? -3.107 -5.306 2.673 1.00 81.56 129 TYR A N 1
ATOM 1087 C CA . TYR A 1 129 ? -1.653 -5.511 2.598 1.00 81.56 129 TYR A CA 1
ATOM 1088 C C . TYR A 1 129 ? -1.160 -6.807 3.237 1.00 81.56 129 TYR A C 1
ATOM 1090 O O . TYR A 1 129 ? -0.132 -7.339 2.820 1.00 81.56 129 TYR A O 1
ATOM 1098 N N . SER A 1 130 ? -1.856 -7.295 4.255 1.00 83.75 130 SER A N 1
ATOM 1099 C CA . SER A 1 130 ? -1.480 -8.468 5.035 1.00 83.75 130 SER A CA 1
ATOM 1100 C C . SER A 1 130 ? -2.732 -9.180 5.566 1.00 83.75 130 SER A C 1
ATOM 1102 O O . SER A 1 130 ? -2.914 -9.285 6.781 1.00 83.75 130 SER A O 1
ATOM 1104 N N . PRO A 1 131 ? -3.609 -9.686 4.676 1.00 77.44 131 PRO A N 1
ATOM 1105 C CA . PRO A 1 131 ? -4.889 -10.283 5.070 1.00 77.44 131 PRO A CA 1
ATOM 1106 C C . PRO A 1 131 ? -4.749 -11.505 5.988 1.00 77.44 131 PRO A C 1
ATOM 1108 O O . PRO A 1 131 ? -5.720 -11.906 6.616 1.00 77.44 131 PRO A O 1
ATOM 1111 N N . THR A 1 132 ? -3.555 -12.097 6.081 1.00 77.88 132 THR A N 1
ATOM 1112 C CA . THR A 1 132 ? -3.272 -13.258 6.932 1.00 77.88 132 THR A CA 1
ATOM 1113 C C . THR A 1 132 ? -2.638 -12.905 8.274 1.00 77.88 132 THR A C 1
ATOM 1115 O O . THR A 1 132 ? -2.892 -13.595 9.255 1.00 77.88 132 THR A O 1
ATOM 1118 N N . LEU A 1 133 ? -1.799 -11.865 8.346 1.00 83.50 133 LEU A N 1
ATOM 1119 C CA . LEU A 1 133 ? -1.031 -11.555 9.562 1.00 83.50 133 LEU A CA 1
ATOM 1120 C C . LEU A 1 133 ? -1.481 -10.264 10.254 1.00 83.50 133 LEU A C 1
ATOM 1122 O O . LEU A 1 133 ? -1.132 -10.045 11.414 1.00 83.50 133 LEU A O 1
ATOM 1126 N N . GLY A 1 134 ? -2.233 -9.414 9.554 1.00 85.56 134 GLY A N 1
ATOM 1127 C CA . GLY A 1 134 ? -2.753 -8.159 10.085 1.00 85.56 134 GLY A CA 1
ATOM 1128 C C . GLY A 1 134 ? -1.737 -7.017 10.141 1.00 85.56 134 GLY A C 1
ATOM 1129 O O . GLY A 1 134 ? -2.024 -5.988 10.747 1.00 85.56 134 GLY A O 1
ATOM 1130 N N . TRP A 1 135 ? -0.550 -7.179 9.544 1.00 89.12 135 TRP A N 1
ATOM 1131 C CA . TRP A 1 135 ? 0.519 -6.177 9.587 1.00 89.12 135 TRP A CA 1
ATOM 1132 C C . TRP A 1 135 ? 0.349 -5.064 8.558 1.00 89.12 135 TRP A C 1
ATOM 1134 O O . TRP A 1 135 ? 0.003 -5.278 7.396 1.00 89.12 135 TRP A O 1
ATOM 1144 N N . ILE A 1 136 ? 0.694 -3.857 8.987 1.00 88.31 136 ILE A N 1
ATOM 1145 C CA . ILE A 1 136 ? 0.533 -2.620 8.244 1.00 88.31 136 ILE A CA 1
ATOM 1146 C C . ILE A 1 136 ? 1.864 -1.871 8.291 1.00 88.31 136 ILE A C 1
ATOM 1148 O O . ILE A 1 136 ? 2.318 -1.442 9.351 1.00 88.31 136 ILE A O 1
ATOM 1152 N N . ASN A 1 137 ? 2.474 -1.693 7.119 1.00 81.88 137 ASN A N 1
ATOM 1153 C CA . ASN A 1 137 ? 3.753 -1.002 6.945 1.00 81.88 137 ASN A CA 1
ATOM 1154 C C . ASN A 1 137 ? 3.552 0.282 6.133 1.00 81.88 137 ASN A C 1
ATOM 1156 O O . ASN A 1 137 ? 4.032 0.408 5.004 1.00 81.88 137 ASN A O 1
ATOM 1160 N N . CYS A 1 138 ? 2.794 1.225 6.682 1.00 78.69 138 CYS A N 1
ATOM 1161 C CA . CYS A 1 138 ? 2.581 2.536 6.077 1.00 78.69 138 CYS A CA 1
ATOM 1162 C C . CYS A 1 138 ? 2.736 3.649 7.110 1.00 78.69 138 CYS A C 1
ATOM 1164 O O . CYS A 1 138 ? 2.540 3.436 8.302 1.00 78.69 138 CYS A O 1
ATOM 1166 N N . SER A 1 139 ? 3.091 4.843 6.630 1.00 84.25 139 SER A N 1
ATOM 1167 C CA . SER A 1 139 ? 3.316 5.997 7.503 1.00 84.25 139 SER A CA 1
ATOM 1168 C C . SER A 1 139 ? 2.056 6.386 8.278 1.00 84.25 139 SER A C 1
ATOM 1170 O O . SER A 1 139 ? 0.938 6.281 7.764 1.00 84.25 139 SER A O 1
ATOM 1172 N N . GLU A 1 140 ? 2.237 6.946 9.472 1.00 87.38 140 GLU A N 1
ATOM 1173 C CA . GLU A 1 140 ? 1.152 7.486 10.294 1.00 87.38 140 GLU A CA 1
ATOM 1174 C C . GLU A 1 140 ? 0.394 8.583 9.535 1.00 87.38 140 GLU A C 1
ATOM 1176 O O . GLU A 1 140 ? -0.813 8.750 9.669 1.00 87.38 140 GLU A O 1
ATOM 1181 N N . THR A 1 141 ? 1.080 9.335 8.672 1.00 86.56 141 THR A N 1
ATOM 1182 C CA . THR A 1 141 ? 0.426 10.346 7.833 1.00 86.56 141 THR A CA 1
ATOM 1183 C C . THR A 1 141 ? -0.527 9.737 6.813 1.00 86.56 141 THR A C 1
ATOM 1185 O O . THR A 1 141 ? -1.629 10.262 6.657 1.00 86.56 141 THR A O 1
ATOM 1188 N N . ASP A 1 142 ? -0.151 8.632 6.168 1.00 86.38 142 ASP A N 1
ATOM 1189 C CA . ASP A 1 142 ? -1.049 7.934 5.250 1.00 86.38 142 ASP A CA 1
ATOM 1190 C C . ASP A 1 142 ? -2.232 7.321 6.025 1.00 86.38 142 ASP A C 1
ATOM 1192 O O . ASP A 1 142 ? -3.376 7.565 5.651 1.00 86.38 142 ASP A O 1
ATOM 1196 N N . ILE A 1 143 ? -1.993 6.632 7.150 1.00 90.69 143 ILE A N 1
ATOM 1197 C CA . ILE A 1 143 ? -3.056 6.018 7.977 1.00 90.69 143 ILE A CA 1
ATOM 1198 C C . ILE A 1 143 ? -4.132 7.047 8.350 1.00 90.69 143 ILE A C 1
ATOM 1200 O O . ILE A 1 143 ? -5.321 6.840 8.108 1.00 90.69 143 ILE A O 1
ATOM 1204 N N . PHE A 1 144 ? -3.719 8.197 8.887 1.00 92.56 144 PHE A N 1
ATOM 1205 C CA . PHE A 1 144 ? -4.647 9.245 9.318 1.00 92.56 144 PHE A CA 1
ATOM 1206 C C . PHE A 1 144 ? -5.356 9.933 8.148 1.00 92.56 144 PHE A C 1
ATOM 1208 O O . PHE A 1 144 ? -6.494 10.384 8.298 1.00 92.56 144 PHE A O 1
ATOM 1215 N N . LYS A 1 145 ? -4.720 9.9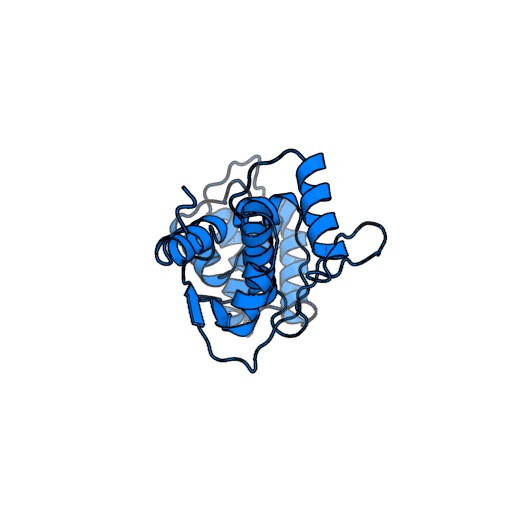78 6.971 1.00 90.62 145 LYS A N 1
ATOM 1216 C CA . LYS A 1 145 ? -5.358 10.451 5.742 1.00 90.62 145 LYS A CA 1
ATOM 1217 C C . LYS A 1 145 ? -6.500 9.520 5.326 1.00 90.62 145 LYS A C 1
ATOM 1219 O O . LYS A 1 145 ? -7.596 10.016 5.093 1.00 90.62 145 LYS A O 1
ATOM 1224 N N . TYR A 1 146 ? -6.284 8.202 5.304 1.00 88.81 146 TYR A N 1
ATOM 1225 C CA . TYR A 1 146 ? -7.345 7.226 4.998 1.00 88.81 146 TYR A CA 1
ATOM 1226 C C . TYR A 1 146 ? -8.446 7.196 6.059 1.00 88.81 146 TYR A C 1
ATOM 1228 O O . TYR A 1 146 ? -9.621 7.039 5.734 1.00 88.81 146 TYR A O 1
ATOM 1236 N N . ALA A 1 147 ? -8.086 7.409 7.325 1.00 91.19 147 ALA A N 1
ATOM 1237 C CA . ALA A 1 147 ? -9.043 7.573 8.415 1.00 91.19 147 ALA A CA 1
ATOM 1238 C C . ALA A 1 147 ? -9.804 8.911 8.356 1.00 91.19 147 ALA A C 1
ATOM 1240 O O . ALA A 1 147 ? -10.717 9.133 9.156 1.00 91.19 147 ALA A O 1
ATOM 1241 N N . ASN A 1 148 ? -9.440 9.827 7.448 1.00 92.25 148 ASN A N 1
ATOM 1242 C CA . ASN A 1 148 ? -9.971 11.187 7.376 1.00 92.25 148 ASN A CA 1
ATOM 1243 C C . ASN A 1 148 ? -9.950 11.876 8.758 1.00 92.25 148 ASN A C 1
ATOM 1245 O O . ASN A 1 148 ? -10.967 12.360 9.268 1.00 92.25 148 ASN A O 1
ATOM 1249 N N . VAL A 1 149 ? -8.798 11.819 9.429 1.00 92.00 149 VAL A N 1
ATOM 1250 C CA . VAL A 1 149 ? -8.556 12.440 10.736 1.00 92.00 149 VAL A CA 1
ATOM 1251 C C . VAL A 1 149 ? -7.419 13.447 10.596 1.00 92.00 149 VAL A C 1
ATOM 1253 O O . VAL A 1 149 ? -6.265 13.088 10.369 1.00 92.00 149 VAL A O 1
ATOM 1256 N N . HIS A 1 150 ? -7.747 14.726 10.768 1.00 91.88 150 HIS A N 1
ATOM 1257 C CA . HIS A 1 150 ? -6.785 15.824 10.731 1.00 91.88 150 HIS A CA 1
ATOM 1258 C C . HIS A 1 150 ? -6.424 16.242 12.154 1.00 91.88 150 HIS A C 1
ATOM 1260 O O . HIS A 1 150 ? -7.240 16.827 12.863 1.00 91.88 150 HIS A O 1
ATOM 1266 N N . VAL A 1 151 ? -5.210 15.896 12.575 1.00 92.06 151 VAL A N 1
ATOM 1267 C CA . VAL A 1 151 ? -4.659 16.204 13.900 1.00 92.06 151 VAL A CA 1
ATOM 1268 C C . VAL A 1 151 ? -3.157 16.474 13.793 1.00 92.06 151 VAL A C 1
ATOM 1270 O O . VAL A 1 151 ? -2.513 16.109 12.801 1.00 92.06 151 VAL A O 1
ATOM 1273 N N . THR A 1 152 ? -2.596 17.118 14.812 1.00 92.75 152 THR A N 1
ATOM 1274 C CA . THR A 1 152 ? -1.155 17.375 14.913 1.00 92.75 152 THR A CA 1
ATOM 1275 C C . THR A 1 152 ? -0.362 16.073 15.041 1.00 92.75 152 THR A C 1
ATOM 1277 O O . THR A 1 152 ? -0.894 15.038 15.438 1.00 92.75 152 THR A O 1
ATOM 1280 N N . TYR A 1 153 ? 0.940 16.106 14.741 1.00 88.88 153 TYR A N 1
ATOM 1281 C CA . TYR A 1 153 ? 1.798 14.922 14.879 1.00 88.88 153 TYR A CA 1
ATOM 1282 C C . TYR A 1 153 ? 1.770 14.338 16.302 1.00 88.88 153 TYR A C 1
ATOM 1284 O O . TYR A 1 153 ? 1.642 13.128 16.469 1.00 88.88 153 TYR A O 1
ATOM 1292 N N . LYS A 1 154 ? 1.798 15.199 17.327 1.00 91.19 154 LYS A N 1
ATOM 1293 C CA . LYS A 1 154 ? 1.708 14.782 18.732 1.00 91.19 154 LYS A CA 1
ATOM 1294 C C . LYS A 1 154 ? 0.401 14.040 19.023 1.00 91.19 154 LYS A C 1
ATOM 1296 O O . LYS A 1 154 ? 0.428 12.993 19.658 1.00 91.19 154 LYS A O 1
ATOM 1301 N N . GLU A 1 155 ? -0.722 14.547 18.524 1.00 92.25 155 GLU A N 1
ATOM 1302 C CA . GLU A 1 155 ? -2.025 13.893 18.685 1.00 92.25 155 GLU A CA 1
ATOM 1303 C C . GLU A 1 155 ? -2.110 12.562 17.927 1.00 92.25 155 GLU A C 1
ATOM 1305 O O . GLU A 1 155 ? -2.719 11.624 18.435 1.00 92.25 155 GLU A O 1
ATOM 1310 N N . LYS A 1 156 ? -1.474 12.433 16.749 1.00 93.19 156 LYS A N 1
ATOM 1311 C CA . LYS A 1 156 ? -1.391 11.137 16.047 1.00 93.19 156 LYS A CA 1
ATOM 1312 C C . LYS A 1 156 ? -0.748 10.077 16.936 1.00 93.19 156 LYS A C 1
ATOM 1314 O O . LYS A 1 156 ? -1.293 8.987 17.080 1.00 93.19 156 LYS A O 1
ATOM 1319 N N . LEU A 1 157 ? 0.384 10.422 17.553 1.00 90.62 157 LEU A N 1
ATOM 1320 C CA . LEU A 1 157 ? 1.097 9.526 18.464 1.00 90.62 157 LEU A CA 1
ATOM 1321 C C . LEU A 1 157 ? 0.262 9.191 19.702 1.00 90.62 157 LEU A C 1
ATOM 1323 O O . LEU A 1 157 ? 0.243 8.039 20.115 1.00 90.62 157 LEU A O 1
ATOM 1327 N N . GLN A 1 158 ? -0.460 10.165 20.265 1.00 93.12 158 GLN A N 1
ATOM 1328 C CA . GLN A 1 158 ? -1.350 9.930 21.408 1.00 93.12 158 GLN A CA 1
ATOM 1329 C C . GLN A 1 158 ? -2.473 8.944 21.074 1.00 93.12 158 GLN A C 1
ATOM 1331 O O . GLN A 1 158 ? -2.708 8.024 21.847 1.00 93.12 158 GLN A O 1
ATOM 1336 N N . ILE A 1 159 ? -3.119 9.100 19.914 1.00 94.56 159 ILE A N 1
ATOM 1337 C CA . ILE A 1 159 ? -4.184 8.198 19.451 1.00 94.56 159 ILE A CA 1
ATOM 1338 C C . ILE A 1 159 ? -3.646 6.776 19.253 1.00 94.56 159 ILE A C 1
ATOM 1340 O O . ILE A 1 159 ? -4.244 5.816 19.726 1.00 94.56 159 ILE A O 1
ATOM 1344 N N . LEU A 1 160 ? -2.502 6.627 18.581 1.00 93.50 160 LEU A N 1
ATOM 1345 C CA . LEU A 1 160 ? -1.899 5.310 18.351 1.00 93.50 160 LEU A CA 1
ATOM 1346 C C . LEU A 1 160 ? -1.447 4.651 19.660 1.00 93.50 160 LEU A C 1
ATOM 1348 O O . LEU A 1 160 ? -1.624 3.451 19.837 1.00 93.50 160 LEU A O 1
ATOM 1352 N N . HIS A 1 161 ? -0.902 5.434 20.590 1.00 92.69 161 HIS A N 1
ATOM 1353 C CA . HIS A 1 161 ? -0.503 4.944 21.905 1.00 92.69 161 HIS A CA 1
ATOM 1354 C C . HIS A 1 161 ? -1.708 4.531 22.764 1.00 92.69 161 HIS A C 1
ATOM 1356 O O . HIS A 1 161 ? -1.620 3.545 23.487 1.00 92.69 161 HIS A O 1
ATOM 1362 N N . ALA A 1 162 ? -2.833 5.250 22.680 1.00 93.50 162 ALA A N 1
ATOM 1363 C CA . ALA A 1 162 ? -4.074 4.865 23.352 1.00 93.50 162 ALA A CA 1
ATOM 1364 C C . ALA A 1 162 ? -4.592 3.518 22.825 1.00 93.50 162 ALA A C 1
ATOM 1366 O O . ALA A 1 162 ? -4.763 2.587 23.603 1.00 93.50 162 ALA A O 1
ATOM 1367 N N . LEU A 1 163 ? -4.699 3.371 21.499 1.00 94.38 163 LEU A N 1
ATOM 1368 C CA . LEU A 1 163 ? -5.100 2.110 20.861 1.00 94.38 163 LEU A CA 1
ATOM 1369 C C . LEU A 1 163 ? -4.185 0.931 21.237 1.00 94.38 163 LEU A C 1
ATOM 1371 O O . LEU A 1 163 ? -4.658 -0.192 21.398 1.00 94.38 163 LEU A O 1
ATOM 1375 N N . TYR A 1 164 ? -2.879 1.179 21.362 1.00 93.75 164 TYR A N 1
ATOM 1376 C CA . TYR A 1 164 ? -1.911 0.173 21.798 1.00 93.75 164 TYR A CA 1
ATOM 1377 C C . TYR A 1 164 ? -2.115 -0.223 23.266 1.00 93.75 164 TYR A C 1
ATOM 1379 O O . TYR A 1 164 ? -2.162 -1.409 23.582 1.00 93.75 164 TYR A O 1
ATOM 1387 N N . ASN A 1 165 ? -2.279 0.757 24.158 1.00 93.12 165 ASN A N 1
ATOM 1388 C CA . ASN A 1 165 ? -2.526 0.511 25.580 1.00 93.12 165 ASN A CA 1
ATOM 1389 C C . ASN A 1 165 ? -3.829 -0.255 25.830 1.00 93.12 165 ASN A C 1
ATOM 1391 O O . ASN A 1 165 ? -3.885 -1.074 26.744 1.00 93.12 165 ASN A O 1
ATOM 1395 N N . ASP A 1 166 ? -4.842 -0.014 25.000 1.00 92.31 166 ASP A N 1
ATOM 1396 C CA . ASP A 1 166 ? -6.123 -0.717 25.048 1.00 92.31 166 ASP A CA 1
ATOM 1397 C C . ASP A 1 166 ? -6.043 -2.134 24.442 1.00 92.31 166 ASP A C 1
ATOM 1399 O O . ASP A 1 166 ? -7.036 -2.860 24.416 1.00 92.31 166 ASP A O 1
ATOM 1403 N N . GLY A 1 167 ? -4.873 -2.548 23.936 1.00 92.25 167 GLY A N 1
ATOM 1404 C CA . GLY A 1 167 ? -4.656 -3.859 23.321 1.00 92.25 167 GLY A CA 1
ATOM 1405 C C . GLY A 1 167 ? -5.334 -4.031 21.960 1.00 92.25 167 GLY A C 1
ATOM 1406 O O . GLY A 1 167 ? -5.457 -5.152 21.472 1.00 92.25 167 GLY A O 1
ATOM 1407 N N . LEU A 1 168 ? -5.785 -2.936 21.338 1.00 92.81 168 LEU A N 1
ATOM 1408 C CA . LEU A 1 168 ? -6.501 -2.959 20.058 1.00 92.81 168 LEU A CA 1
ATOM 1409 C C . LEU A 1 168 ? -5.550 -3.056 18.860 1.00 92.81 168 LEU A C 1
ATOM 1411 O O . LEU A 1 168 ? -5.965 -3.481 17.779 1.00 92.81 168 LEU A O 1
ATOM 1415 N N . ILE A 1 169 ? -4.286 -2.658 19.046 1.00 94.00 169 ILE A N 1
ATOM 1416 C CA . ILE A 1 169 ? -3.219 -2.767 18.047 1.00 94.00 169 ILE A CA 1
ATOM 1417 C C . ILE A 1 169 ? -1.903 -3.217 18.692 1.00 94.00 169 ILE A C 1
ATOM 1419 O O . ILE A 1 169 ? -1.634 -2.903 19.848 1.00 94.00 169 ILE A O 1
ATOM 1423 N N . GLU A 1 170 ? -1.040 -3.872 17.918 1.00 91.69 170 GLU A N 1
ATOM 1424 C CA . GLU A 1 170 ? 0.366 -4.102 18.283 1.00 91.69 170 GLU A CA 1
ATOM 1425 C C . GLU A 1 170 ? 1.273 -3.137 17.504 1.00 91.69 170 GLU A C 1
ATOM 1427 O O . GLU A 1 170 ? 0.961 -2.746 16.374 1.00 91.69 170 GLU A O 1
ATOM 1432 N N . ILE A 1 171 ? 2.415 -2.766 18.089 1.00 87.75 171 ILE A N 1
ATOM 1433 C CA . ILE A 1 171 ? 3.428 -1.915 17.452 1.00 87.75 171 ILE A CA 1
ATOM 1434 C C . ILE A 1 171 ? 4.732 -2.708 17.331 1.00 87.75 171 ILE A C 1
ATOM 1436 O O . ILE A 1 171 ? 5.209 -3.297 18.298 1.00 87.75 171 ILE A O 1
ATOM 1440 N N . ASN A 1 172 ? 5.333 -2.717 16.141 1.00 79.69 172 ASN A N 1
ATOM 1441 C CA . ASN A 1 172 ? 6.662 -3.285 15.941 1.00 79.69 172 ASN A CA 1
ATOM 1442 C C . ASN A 1 172 ? 7.736 -2.329 16.489 1.00 79.69 172 ASN A C 1
ATOM 1444 O O . ASN A 1 172 ? 7.800 -1.168 16.089 1.00 79.69 172 ASN A O 1
ATOM 1448 N N . HIS A 1 173 ? 8.607 -2.832 17.365 1.00 62.47 173 HIS A N 1
ATOM 1449 C CA . HIS A 1 173 ? 9.697 -2.078 17.994 1.00 62.47 173 HIS A CA 1
ATOM 1450 C C . HIS A 1 173 ? 11.034 -2.138 17.229 1.00 62.47 173 HIS A C 1
ATOM 1452 O O . HIS A 1 173 ? 12.092 -1.891 17.808 1.00 62.47 173 HIS A O 1
ATOM 1458 N N . MET A 1 174 ? 11.034 -2.468 15.934 1.00 56.50 174 MET A N 1
ATOM 1459 C CA . MET A 1 174 ? 12.261 -2.396 15.136 1.00 56.50 174 MET A CA 1
ATOM 1460 C C . MET A 1 174 ? 12.708 -0.944 14.927 1.00 56.50 174 MET A C 1
ATOM 1462 O O . MET A 1 174 ? 11.924 -0.083 14.525 1.00 56.50 174 MET A O 1
ATOM 1466 N N . ILE A 1 175 ? 14.000 -0.701 15.164 1.00 44.41 175 ILE A N 1
ATOM 1467 C CA . ILE A 1 175 ? 14.673 0.576 14.903 1.00 44.41 175 ILE A CA 1
ATOM 1468 C C . ILE A 1 175 ? 14.386 0.979 13.442 1.00 44.41 175 ILE A C 1
ATOM 1470 O O . ILE A 1 175 ? 14.611 0.196 12.518 1.00 44.41 175 ILE A O 1
ATOM 1474 N N . ASP A 1 176 ? 13.828 2.178 13.262 1.00 46.59 176 ASP A N 1
ATOM 1475 C CA . ASP A 1 176 ? 13.499 2.847 11.991 1.00 46.59 176 ASP A CA 1
ATOM 1476 C C . ASP A 1 176 ? 12.270 2.364 11.192 1.00 46.59 176 ASP A C 1
ATOM 1478 O O . ASP A 1 176 ? 12.022 2.883 10.098 1.00 46.59 176 ASP A O 1
ATOM 1482 N N . LYS A 1 177 ? 11.452 1.427 11.698 1.00 56.44 177 LYS A N 1
ATOM 1483 C CA . LYS A 1 177 ? 10.206 1.019 11.013 1.00 56.44 177 LYS A CA 1
ATOM 1484 C C . LYS A 1 177 ? 9.016 0.897 11.965 1.00 56.44 177 LYS A C 1
ATOM 1486 O O . LYS A 1 177 ? 8.826 -0.146 12.584 1.00 56.44 177 LYS A O 1
ATOM 1491 N N . SER A 1 178 ? 8.159 1.922 11.985 1.00 64.94 178 SER A N 1
ATOM 1492 C CA . SER A 1 178 ? 6.814 1.828 12.565 1.00 64.94 178 SER A CA 1
ATOM 1493 C C . SER A 1 178 ? 5.985 0.825 11.756 1.00 64.94 178 SER A C 1
ATOM 1495 O O . SER A 1 178 ? 5.625 1.088 10.606 1.00 64.94 178 SER A O 1
ATOM 1497 N N . GLY A 1 179 ? 5.709 -0.337 12.339 1.00 83.19 179 GLY A N 1
ATOM 1498 C CA . GLY A 1 179 ? 4.727 -1.291 11.829 1.00 83.19 179 GLY A CA 1
ATOM 1499 C C . GLY A 1 179 ? 3.589 -1.418 12.831 1.00 83.19 179 GLY A C 1
ATOM 1500 O O . GLY A 1 179 ? 3.853 -1.522 14.027 1.00 83.19 179 GLY A O 1
ATOM 1501 N N . TYR A 1 180 ? 2.347 -1.418 12.356 1.00 89.81 180 TYR A N 1
ATOM 1502 C CA . TYR A 1 180 ? 1.165 -1.631 13.195 1.00 89.81 180 TYR A CA 1
ATOM 1503 C C . TYR A 1 180 ? 0.537 -2.974 12.856 1.00 89.81 180 TYR A C 1
ATOM 1505 O O . TYR A 1 180 ? 0.526 -3.364 11.688 1.00 89.81 180 TYR A O 1
ATOM 1513 N N . ARG A 1 181 ? -0.009 -3.668 13.848 1.00 92.12 181 ARG A N 1
ATOM 1514 C CA . ARG A 1 181 ? -0.773 -4.896 13.634 1.00 92.12 181 ARG A CA 1
ATOM 1515 C C . ARG A 1 181 ? -2.158 -4.770 14.235 1.00 92.12 181 ARG A C 1
ATOM 1517 O O . ARG A 1 181 ? -2.302 -4.258 15.340 1.00 92.12 181 ARG A O 1
ATOM 1524 N N . VAL A 1 182 ? -3.149 -5.285 13.526 1.00 92.81 182 VAL A N 1
ATOM 1525 C CA . VAL A 1 182 ? -4.503 -5.513 14.043 1.00 92.81 182 VAL A CA 1
ATOM 1526 C C . VAL A 1 182 ? -4.798 -7.006 14.053 1.00 92.81 182 VAL A C 1
ATOM 1528 O O . VAL A 1 182 ? -4.240 -7.761 13.252 1.00 92.81 182 VAL A O 1
ATOM 1531 N N . ASN A 1 183 ? -5.688 -7.436 14.941 1.00 90.44 183 ASN A N 1
ATOM 1532 C CA . ASN A 1 183 ? -6.107 -8.828 14.997 1.00 90.44 183 ASN A CA 1
ATOM 1533 C C . ASN A 1 183 ? -7.292 -9.064 14.053 1.00 90.44 183 ASN A C 1
ATOM 1535 O O . ASN A 1 183 ? -8.427 -8.734 14.378 1.00 90.44 183 ASN A O 1
ATOM 1539 N N . LEU A 1 184 ? -7.022 -9.606 12.866 1.00 88.12 184 LEU A N 1
ATOM 1540 C CA . LEU A 1 184 ? -8.068 -9.943 11.900 1.00 88.12 184 LEU A CA 1
ATOM 1541 C C . LEU A 1 184 ? -8.871 -11.154 12.390 1.00 88.12 184 LEU A C 1
ATOM 1543 O O . LEU A 1 184 ? -8.287 -12.132 12.856 1.00 88.12 184 LEU A O 1
ATOM 1547 N N . VAL A 1 185 ? -10.199 -11.106 12.248 1.00 87.50 185 VAL A N 1
ATOM 1548 C CA . VAL A 1 185 ? -11.106 -12.169 12.723 1.00 87.50 185 VAL A CA 1
ATOM 1549 C C . VAL A 1 185 ? -11.910 -12.714 11.537 1.00 87.50 185 VAL A C 1
ATOM 1551 O O . VAL A 1 185 ? -13.069 -12.329 11.353 1.00 87.50 185 VAL A O 1
ATOM 1554 N N . PRO A 1 186 ? -11.304 -13.573 10.691 1.00 77.62 186 PRO A N 1
ATOM 1555 C CA . PRO A 1 186 ? -11.915 -14.032 9.442 1.00 77.62 186 PRO A CA 1
ATOM 1556 C C . PRO A 1 186 ? -13.080 -15.010 9.647 1.00 77.62 186 PRO A C 1
ATOM 1558 O O . PRO A 1 186 ? -13.932 -15.116 8.772 1.00 77.62 186 PRO A O 1
ATOM 1561 N N . ASP A 1 187 ? -13.147 -15.689 10.796 1.00 83.00 187 ASP A N 1
ATOM 1562 C CA . ASP A 1 187 ? -14.148 -16.730 11.081 1.00 83.00 187 ASP A CA 1
ATOM 1563 C C . ASP A 1 187 ? -15.511 -16.177 11.547 1.00 83.00 187 ASP A C 1
ATOM 1565 O O . ASP A 1 187 ? -16.423 -16.934 11.879 1.00 83.00 187 ASP A O 1
ATOM 1569 N N . SER A 1 188 ? -15.666 -14.852 11.601 1.00 88.44 188 SER A N 1
ATOM 1570 C CA . SER A 1 188 ? -16.901 -14.180 12.019 1.00 88.44 188 SER A CA 1
ATOM 1571 C C . SER A 1 188 ? -17.761 -13.780 10.803 1.00 88.44 188 SER A C 1
ATOM 1573 O O . SER A 1 188 ? -17.209 -13.493 9.737 1.00 88.44 188 SER A O 1
ATOM 1575 N N . PRO A 1 189 ? -19.106 -13.736 10.919 1.00 90.88 189 PRO A N 1
ATOM 1576 C CA . PRO A 1 189 ? -19.980 -13.310 9.826 1.00 90.88 189 PRO A CA 1
ATOM 1577 C C . PRO A 1 189 ? -19.634 -11.918 9.294 1.00 90.88 189 PRO A C 1
ATOM 1579 O O . PRO A 1 189 ? -19.319 -11.008 10.059 1.00 90.88 189 PRO A O 1
ATOM 1582 N N . VAL A 1 190 ? -19.730 -11.736 7.975 1.00 91.00 190 VAL A N 1
ATOM 1583 C CA . VAL A 1 190 ? -19.528 -10.432 7.329 1.00 91.00 190 VAL A CA 1
ATOM 1584 C C . VAL A 1 190 ? -20.697 -9.505 7.659 1.00 91.00 190 VAL A C 1
ATOM 1586 O O . VAL A 1 190 ? -21.842 -9.809 7.334 1.00 91.00 190 VAL A O 1
ATOM 1589 N N . ALA A 1 191 ? -20.389 -8.351 8.246 1.00 89.94 191 ALA A N 1
ATOM 1590 C CA . ALA A 1 191 ? -21.357 -7.334 8.649 1.00 89.94 191 ALA A CA 1
ATOM 1591 C C . ALA A 1 191 ? -21.389 -6.128 7.702 1.00 89.94 191 ALA A C 1
ATOM 1593 O O . ALA A 1 191 ? -22.431 -5.505 7.505 1.00 89.94 191 ALA A O 1
ATOM 1594 N N . TYR A 1 192 ? -20.246 -5.778 7.111 1.00 88.69 192 TYR A N 1
ATOM 1595 C CA . TYR A 1 192 ? -20.120 -4.593 6.269 1.00 88.69 192 TYR A CA 1
ATOM 1596 C C . TYR A 1 192 ? -19.169 -4.846 5.105 1.00 88.69 192 TYR A C 1
ATOM 1598 O O . TYR A 1 192 ? -18.148 -5.507 5.264 1.00 88.69 192 TYR A O 1
ATOM 1606 N N . VAL A 1 193 ? -19.488 -4.303 3.930 1.00 88.44 193 VAL A N 1
ATOM 1607 C CA . VAL A 1 193 ? -18.637 -4.375 2.737 1.00 88.44 193 VAL A CA 1
ATOM 1608 C C . VAL A 1 193 ? -18.510 -2.981 2.145 1.00 88.44 193 VAL A C 1
ATOM 1610 O O . VAL A 1 193 ? -19.511 -2.289 1.953 1.00 88.44 193 VAL A O 1
ATOM 1613 N N . THR A 1 194 ? -17.283 -2.578 1.825 1.00 85.31 194 THR A N 1
ATOM 1614 C CA . THR A 1 194 ? -17.003 -1.316 1.141 1.00 85.31 194 THR A CA 1
ATOM 1615 C C . THR A 1 194 ? -16.230 -1.523 -0.151 1.00 85.31 194 THR A C 1
ATOM 1617 O O . THR A 1 194 ? -15.317 -2.342 -0.220 1.00 85.31 194 THR A O 1
ATOM 1620 N N . LYS A 1 195 ? -16.599 -0.741 -1.168 1.00 84.38 195 LYS A N 1
ATOM 1621 C CA . LYS A 1 195 ? -15.938 -0.670 -2.482 1.00 84.38 195 LYS A CA 1
ATOM 1622 C C . LYS A 1 195 ? -15.137 0.614 -2.675 1.00 84.38 195 LYS A C 1
ATOM 1624 O O . LYS A 1 195 ? -14.376 0.736 -3.630 1.00 84.38 195 LYS A O 1
ATOM 1629 N N . ASP A 1 196 ? -15.332 1.598 -1.800 1.00 81.00 196 ASP A N 1
ATOM 1630 C CA . ASP A 1 196 ? -14.511 2.800 -1.801 1.00 81.00 196 ASP A CA 1
ATOM 1631 C C . ASP A 1 196 ? -13.285 2.517 -0.931 1.00 81.00 196 ASP A C 1
ATOM 1633 O O . ASP A 1 196 ? -13.398 2.218 0.252 1.00 81.00 196 ASP A O 1
ATOM 1637 N N . LEU A 1 197 ? -12.096 2.557 -1.522 1.00 80.56 197 LEU A N 1
ATOM 1638 C CA . LEU A 1 197 ? -10.847 2.212 -0.837 1.00 80.56 197 LEU A CA 1
ATOM 1639 C C . LEU A 1 197 ? -9.965 3.446 -0.603 1.00 80.56 197 LEU A C 1
ATOM 1641 O O . LEU A 1 197 ? -8.791 3.321 -0.257 1.00 80.56 197 LEU A O 1
ATOM 1645 N N . ASN A 1 198 ? -10.530 4.644 -0.803 1.00 76.94 198 ASN A N 1
ATOM 1646 C CA . ASN A 1 198 ? -9.804 5.910 -0.751 1.00 76.94 198 ASN A CA 1
ATOM 1647 C C . ASN A 1 198 ? -10.091 6.739 0.515 1.00 76.94 198 ASN A C 1
ATOM 1649 O O . ASN A 1 198 ? -9.259 7.570 0.879 1.00 76.94 198 ASN A O 1
ATOM 1653 N N . ASP A 1 199 ? -11.227 6.530 1.193 1.00 82.19 199 ASP A N 1
ATOM 1654 C CA . ASP A 1 199 ? -11.627 7.291 2.393 1.00 82.19 199 ASP A CA 1
ATOM 1655 C C . ASP A 1 199 ? -12.432 6.428 3.387 1.00 82.19 199 ASP A C 1
ATOM 1657 O O . ASP A 1 199 ? -13.655 6.541 3.529 1.00 82.19 199 ASP A O 1
ATOM 1661 N N . PHE A 1 200 ? -11.727 5.558 4.114 1.00 85.50 200 PHE A N 1
ATOM 1662 C CA . PHE A 1 200 ? -12.326 4.684 5.130 1.00 85.50 200 PHE A CA 1
ATOM 1663 C C . PHE A 1 200 ? -12.955 5.471 6.284 1.00 85.50 200 PHE A C 1
ATOM 1665 O O . PHE A 1 200 ? -13.954 5.056 6.871 1.00 85.50 200 PHE A O 1
ATOM 1672 N N . GLY A 1 201 ? -12.409 6.648 6.586 1.00 77.81 201 GLY A N 1
ATOM 1673 C CA . GLY A 1 201 ? -12.934 7.530 7.612 1.00 77.81 201 GLY A CA 1
ATOM 1674 C C . GLY A 1 201 ? -14.363 7.991 7.353 1.00 77.81 201 GLY A C 1
ATOM 1675 O O . GLY A 1 201 ? -15.184 7.950 8.267 1.00 77.81 201 GLY A O 1
ATOM 1676 N N . LYS A 1 202 ? -14.679 8.457 6.138 1.00 81.00 202 LYS A N 1
ATOM 1677 C CA . LYS A 1 202 ? -16.058 8.841 5.781 1.00 81.00 202 LYS A CA 1
ATOM 1678 C C . LYS A 1 202 ? -16.996 7.646 5.742 1.00 81.00 202 LYS A C 1
ATOM 1680 O O . LYS A 1 202 ? -18.151 7.784 6.134 1.00 81.00 202 LYS A O 1
ATOM 1685 N N . GLN A 1 203 ? -16.512 6.493 5.298 1.00 80.88 203 GLN A N 1
ATOM 1686 C CA . GLN A 1 203 ? -17.320 5.277 5.227 1.00 80.88 203 GLN A CA 1
ATOM 1687 C C . GLN A 1 203 ? -17.749 4.807 6.606 1.00 80.88 203 GLN A C 1
ATOM 1689 O O . GLN A 1 203 ? -18.935 4.572 6.814 1.00 80.88 203 GLN A O 1
ATOM 1694 N N . TYR A 1 204 ? -16.814 4.789 7.558 1.00 81.19 204 TYR A N 1
ATOM 1695 C CA . TYR A 1 204 ? -17.131 4.508 8.951 1.00 81.19 204 TYR A CA 1
ATOM 1696 C C . TYR A 1 204 ? -18.220 5.456 9.474 1.00 81.19 204 TYR A C 1
ATOM 1698 O O . TYR A 1 204 ? -19.194 5.004 10.063 1.00 81.19 204 TYR A O 1
ATOM 1706 N N . LEU A 1 205 ? -18.127 6.763 9.187 1.00 78.38 205 LEU A N 1
ATOM 1707 C CA . LEU A 1 205 ? -19.177 7.710 9.584 1.00 78.38 205 LEU A CA 1
ATOM 1708 C C . LEU A 1 205 ? -20.527 7.411 8.926 1.00 78.38 205 LEU A C 1
ATOM 1710 O O . LEU A 1 205 ? -21.541 7.430 9.604 1.00 78.38 205 LEU A O 1
ATOM 1714 N N . SER A 1 206 ? -20.552 7.135 7.623 1.00 77.12 206 SER A N 1
ATOM 1715 C CA . SER A 1 206 ? -21.785 6.803 6.897 1.00 77.12 206 SER A CA 1
ATOM 1716 C C . SER A 1 206 ? -22.446 5.528 7.433 1.00 77.12 206 SER A C 1
ATOM 1718 O O . SER A 1 206 ? -23.671 5.451 7.522 1.00 77.12 206 SER A O 1
ATOM 1720 N N . MET A 1 207 ? -21.631 4.546 7.828 1.00 81.88 207 MET A N 1
ATOM 1721 C CA . MET A 1 207 ? -22.076 3.308 8.460 1.00 81.88 207 MET A CA 1
ATOM 1722 C C . MET A 1 207 ? -22.690 3.587 9.836 1.00 81.88 207 MET A C 1
ATOM 1724 O O . MET A 1 207 ? -23.843 3.233 10.060 1.00 81.88 207 MET A O 1
ATOM 1728 N N . THR A 1 208 ? -21.979 4.288 10.727 1.00 75.56 208 THR A N 1
ATOM 1729 C CA . THR A 1 208 ? -22.462 4.506 12.099 1.00 75.56 208 THR A CA 1
ATOM 1730 C C . THR A 1 208 ? -23.517 5.602 12.210 1.00 75.56 208 THR A C 1
ATOM 1732 O O . THR A 1 208 ? -24.278 5.598 13.157 1.00 75.56 208 THR A O 1
ATOM 1735 N N . SER A 1 209 ? -23.619 6.551 11.274 1.00 63.16 209 SER A N 1
ATOM 1736 C CA . SER A 1 209 ? -24.693 7.563 11.284 1.00 63.16 209 SER A CA 1
ATOM 1737 C C . SER A 1 209 ? -26.071 6.991 10.933 1.00 63.16 209 SER A C 1
ATOM 1739 O O . SER A 1 209 ? -27.076 7.666 11.141 1.00 63.16 209 SER A O 1
ATOM 1741 N N . LYS A 1 210 ? -26.139 5.759 10.411 1.00 53.28 210 LYS A N 1
ATOM 1742 C CA . LYS A 1 210 ? -27.397 5.008 10.274 1.00 53.28 210 LYS A CA 1
ATOM 1743 C C . LYS A 1 210 ? -27.812 4.312 11.575 1.00 53.28 210 LYS A C 1
ATOM 1745 O O . LYS A 1 210 ? -28.977 3.954 11.715 1.00 53.28 210 LYS A O 1
ATOM 1750 N N . GLU A 1 211 ? -26.891 4.175 12.525 1.00 45.06 211 GLU A N 1
ATOM 1751 C CA . GLU A 1 211 ? -27.136 3.713 13.889 1.00 45.06 211 GLU A CA 1
ATOM 1752 C C . GLU A 1 211 ? -27.212 4.952 14.794 1.00 45.06 211 GLU A C 1
ATOM 1754 O O . GLU A 1 211 ? -26.211 5.493 15.248 1.00 45.06 211 GLU A O 1
ATOM 1759 N N . SER A 1 212 ? -28.430 5.465 14.966 1.00 34.47 212 SER A N 1
ATOM 1760 C CA . SER A 1 212 ? -28.802 6.622 15.792 1.00 34.47 212 SER A CA 1
ATOM 1761 C C . SER A 1 212 ? -27.903 6.867 17.016 1.00 34.47 212 SER A C 1
ATOM 1763 O O . SER A 1 212 ? -27.799 6.015 17.899 1.00 34.47 212 SER A O 1
ATOM 1765 N N . GLU A 1 213 ? -27.327 8.073 17.090 1.00 32.81 213 GLU A N 1
ATOM 1766 C CA . GLU A 1 213 ? -26.699 8.613 18.300 1.00 32.81 213 GLU A CA 1
ATOM 1767 C C . GLU A 1 213 ? -27.689 8.528 19.479 1.00 32.81 213 GLU A C 1
ATOM 1769 O O . GLU A 1 213 ? -28.836 8.967 19.336 1.00 32.81 213 GLU A O 1
ATOM 1774 N N . PRO A 1 214 ? -27.296 8.007 20.656 1.00 35.91 214 PRO A N 1
ATOM 1775 C CA . PRO A 1 214 ? -28.102 8.190 21.847 1.00 35.91 214 PRO A CA 1
ATOM 1776 C C . PRO A 1 214 ? -28.025 9.668 22.237 1.00 35.91 214 PRO A C 1
ATOM 1778 O O . PRO A 1 214 ? -26.991 10.170 22.681 1.00 35.91 214 PRO A O 1
ATOM 1781 N N . VAL A 1 215 ? -29.141 10.367 22.043 1.00 38.59 215 VAL A N 1
ATOM 1782 C CA . VAL A 1 215 ? -29.394 11.679 22.635 1.00 38.59 215 VAL A CA 1
ATOM 1783 C C . VAL A 1 215 ? -29.466 11.473 24.144 1.00 38.59 215 VAL A C 1
ATOM 1785 O O . VAL A 1 215 ? -30.486 11.031 24.670 1.00 38.59 215 VAL A O 1
ATOM 1788 N N . HIS A 1 216 ? -28.376 11.759 24.848 1.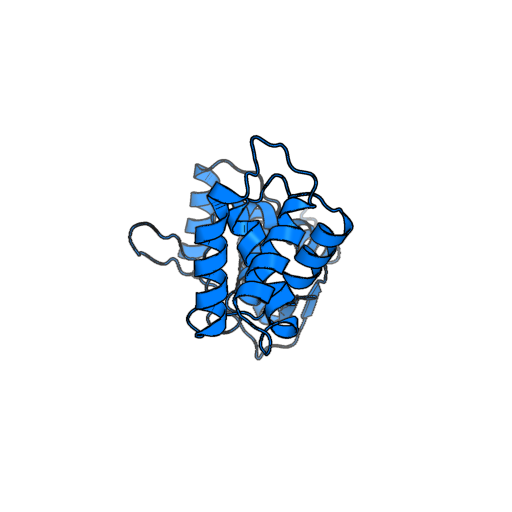00 34.19 216 HIS A N 1
ATOM 1789 C CA . HIS A 1 216 ? -28.450 11.981 26.284 1.00 34.19 216 HIS A CA 1
ATOM 1790 C C . HIS A 1 216 ? -28.813 13.451 26.515 1.00 34.19 216 HIS A C 1
ATOM 1792 O O . HIS A 1 216 ? -28.014 14.346 26.237 1.00 34.19 216 HIS A O 1
ATOM 1798 N N . LEU A 1 217 ? -30.073 13.641 26.927 1.00 31.86 217 LEU A N 1
ATOM 1799 C CA . LEU A 1 217 ? -30.622 14.846 27.557 1.00 31.86 217 LEU A CA 1
ATOM 1800 C C . LEU A 1 217 ? -29.859 15.200 28.839 1.00 31.86 217 LEU A C 1
ATOM 1802 O O . LEU A 1 217 ? -29.460 14.251 29.555 1.00 31.86 217 LEU A O 1
#